Protein AF-A0A9Q1HA01-F1 (afdb_monomer_lite)

Sequence (287 aa):
MLSLQSVCRPTDDFYGVDLKCAMTNVLRDFPEENFNNFFQYSFAILSMCSCEADIFWKALLKLAEGSDKSDPCFSQIGDDWDHHISILSMQVMAMVCARDQAIDKNVPNWDSILSARIQCILDAQNDDDGSFGNATSTALAVQALTAANIDPTIWSCNQTVPWLLRQQTNGDFGGIDATAQILPFLYCSNFGSLRNIIINCPECKCNIHRHKRPKWNGGCISALYLRTHVTISLPIERYPLLFSQVLTFLLNFSLLKTRRWKTYVPSYCCRKVDGVGDAANSSLFWL

Organism: Holothuria leucospilota (NCBI:txid206669)

pLDDT: mean 71.42, std 26.77, range [21.52, 97.81]

Structure (mmCIF, N/CA/C/O backbone):
data_AF-A0A9Q1HA01-F1
#
_entry.id   AF-A0A9Q1HA01-F1
#
loop_
_atom_site.group_PDB
_atom_site.id
_atom_site.type_symbol
_atom_site.label_atom_id
_atom_site.label_alt_id
_atom_site.label_comp_id
_atom_site.label_asym_id
_atom_site.label_entity_id
_atom_site.label_seq_id
_atom_site.pdbx_PDB_ins_code
_atom_site.Cartn_x
_atom_site.Cartn_y
_atom_site.Cartn_z
_atom_site.occupancy
_atom_site.B_iso_or_equiv
_atom_site.auth_seq_id
_atom_site.auth_comp_id
_atom_site.auth_asym_id
_atom_site.auth_atom_id
_atom_site.pdbx_PDB_model_num
ATOM 1 N N . MET A 1 1 ? -8.708 -11.942 6.975 1.00 84.00 1 MET A N 1
ATOM 2 C CA . MET A 1 1 ? -9.855 -11.043 6.707 1.00 84.00 1 MET A CA 1
ATOM 3 C C . MET A 1 1 ? -10.020 -10.765 5.217 1.00 84.00 1 MET A C 1
ATOM 5 O O . MET A 1 1 ? -11.050 -11.164 4.698 1.00 84.00 1 MET A O 1
ATOM 9 N N . LEU A 1 2 ? -9.024 -10.215 4.502 1.00 85.12 2 LEU A N 1
ATOM 10 C CA . LEU A 1 2 ? -9.120 -9.979 3.043 1.00 85.12 2 LEU A CA 1
ATOM 11 C C . LEU A 1 2 ? -9.561 -11.216 2.240 1.00 85.12 2 LEU A C 1
ATOM 13 O O . LEU A 1 2 ? -10.411 -11.112 1.363 1.00 85.12 2 LEU A O 1
ATOM 17 N N . SER A 1 3 ? -9.062 -12.407 2.589 1.00 84.00 3 SER A N 1
ATOM 18 C CA . SER A 1 3 ? -9.477 -13.661 1.943 1.00 84.00 3 SER A CA 1
ATOM 19 C C . SER A 1 3 ? -10.948 -14.020 2.163 1.00 84.00 3 SER A C 1
ATOM 21 O O . SER A 1 3 ? -11.513 -14.717 1.338 1.00 84.00 3 SER A O 1
ATOM 23 N N . LEU A 1 4 ? -11.567 -13.594 3.272 1.00 83.06 4 LEU A N 1
ATOM 24 C CA . LEU A 1 4 ? -13.003 -13.790 3.505 1.00 83.06 4 LEU A CA 1
ATOM 25 C C . LEU A 1 4 ? -13.813 -12.803 2.668 1.00 83.06 4 LEU A C 1
ATOM 27 O O . LEU A 1 4 ? -14.821 -13.184 2.081 1.00 83.06 4 LEU A O 1
ATOM 31 N N . GLN A 1 5 ? -13.327 -11.569 2.540 1.00 77.94 5 GLN A N 1
ATOM 32 C CA . GLN A 1 5 ? -13.960 -10.561 1.696 1.00 77.94 5 GLN A CA 1
ATOM 33 C C . GLN A 1 5 ? -13.941 -10.940 0.219 1.00 77.94 5 GLN A C 1
ATOM 35 O O . GLN A 1 5 ? -14.954 -10.792 -0.454 1.00 77.94 5 GLN A O 1
ATOM 40 N N . SER A 1 6 ? -12.833 -11.501 -0.274 1.00 77.81 6 SER A N 1
ATOM 41 C CA . SER A 1 6 ? -12.738 -11.943 -1.669 1.00 77.81 6 SER A CA 1
ATOM 42 C C . SER A 1 6 ? -13.697 -13.087 -2.019 1.00 77.81 6 SER A C 1
ATOM 44 O O . SER A 1 6 ? -13.962 -13.320 -3.195 1.00 77.81 6 SER A O 1
ATOM 46 N N . VAL A 1 7 ? -14.236 -13.791 -1.015 1.00 79.06 7 VAL A N 1
ATOM 47 C CA . VAL A 1 7 ? -15.272 -14.826 -1.173 1.00 79.06 7 VAL A CA 1
ATOM 48 C C . VAL A 1 7 ? -16.614 -14.420 -0.556 1.00 79.06 7 VAL A C 1
ATOM 50 O O . VAL A 1 7 ? -17.457 -15.282 -0.299 1.00 79.06 7 VAL A O 1
ATOM 53 N N . CYS A 1 8 ? -16.820 -13.123 -0.313 1.00 76.19 8 CYS A N 1
ATOM 54 C CA . CYS A 1 8 ? -18.077 -12.560 0.180 1.00 76.19 8 CYS A CA 1
ATOM 55 C C . CYS A 1 8 ? -18.559 -13.166 1.508 1.00 76.19 8 CYS A C 1
ATOM 57 O O . CYS A 1 8 ? -19.752 -13.411 1.700 1.00 76.19 8 CYS A O 1
ATOM 59 N N . ARG A 1 9 ? -17.629 -13.462 2.421 1.00 80.62 9 ARG A N 1
ATOM 60 C CA . ARG A 1 9 ? -17.941 -13.987 3.752 1.00 80.62 9 ARG A CA 1
ATOM 61 C C . ARG A 1 9 ? -17.841 -12.893 4.816 1.00 80.62 9 ARG A C 1
ATOM 63 O O . ARG A 1 9 ? -16.889 -12.109 4.774 1.00 80.62 9 ARG A O 1
ATOM 70 N N . PRO A 1 10 ? -18.789 -12.863 5.772 1.00 78.50 10 PRO A N 1
ATOM 71 C CA . PRO A 1 10 ? -18.729 -11.948 6.903 1.00 78.50 10 PRO A CA 1
ATOM 72 C C . PRO A 1 10 ? -17.448 -12.161 7.717 1.00 78.50 10 PRO A C 1
ATOM 74 O O . PRO A 1 10 ? -16.912 -13.270 7.787 1.00 78.50 10 PRO A O 1
ATOM 77 N N . THR A 1 11 ? -16.944 -11.079 8.310 1.00 83.94 11 THR A N 1
ATOM 78 C CA . THR A 1 11 ? -15.736 -11.081 9.154 1.00 83.94 11 THR A CA 1
ATOM 79 C C . THR A 1 11 ? -16.036 -10.861 10.635 1.00 83.94 11 THR A C 1
ATOM 81 O O . THR A 1 11 ? -15.138 -11.000 11.459 1.00 83.94 11 THR A O 1
ATOM 84 N N . ASP A 1 12 ? -17.281 -10.543 10.968 1.00 83.94 12 ASP A N 1
ATOM 85 C CA . ASP A 1 12 ? -17.815 -10.345 12.318 1.00 83.94 12 ASP A CA 1
ATOM 86 C C . ASP A 1 12 ? -18.295 -11.649 12.982 1.00 83.94 12 ASP A C 1
ATOM 88 O O . ASP A 1 12 ? -18.358 -11.712 14.205 1.00 83.94 12 ASP A O 1
ATOM 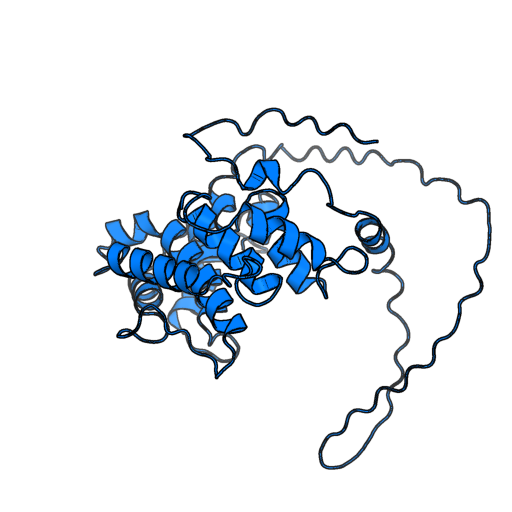92 N N . ASP A 1 13 ? -18.563 -12.703 12.205 1.00 81.81 13 ASP A N 1
ATOM 93 C CA . ASP A 1 13 ? -18.876 -14.045 12.718 1.00 81.81 13 ASP A CA 1
ATOM 94 C C . ASP A 1 13 ? -18.117 -15.140 11.951 1.00 81.81 13 ASP A C 1
ATOM 96 O O . ASP A 1 13 ? -18.666 -15.917 11.163 1.00 81.81 13 ASP A O 1
ATOM 100 N N . PHE A 1 14 ? -16.800 -15.197 12.159 1.00 82.81 14 PHE A N 1
ATOM 101 C CA . PHE A 1 14 ? -15.979 -16.295 11.658 1.00 82.81 14 PHE A CA 1
ATOM 102 C C . PHE A 1 14 ? -15.870 -17.385 12.728 1.00 82.81 14 PHE A C 1
ATOM 104 O O . PHE A 1 14 ? -14.980 -17.349 13.574 1.00 82.81 14 PHE A O 1
ATOM 111 N N . TYR A 1 15 ? -16.784 -18.359 12.690 1.00 86.44 15 TYR A N 1
ATOM 112 C CA . TYR A 1 15 ? -16.880 -19.439 13.687 1.00 86.44 15 TYR A CA 1
ATOM 113 C C . TYR A 1 15 ? -17.055 -18.920 15.128 1.00 86.44 15 TYR A C 1
ATOM 115 O O . TYR A 1 15 ? -16.417 -19.425 16.053 1.00 86.44 15 TYR A O 1
ATOM 123 N N . GLY A 1 16 ? -17.907 -17.909 15.330 1.00 85.75 16 GLY A N 1
ATOM 124 C CA . GLY A 1 16 ? -18.128 -17.290 16.639 1.00 85.75 16 GLY A CA 1
ATOM 125 C C . GLY A 1 16 ? -17.032 -16.312 17.067 1.00 85.75 16 GLY A C 1
ATOM 126 O O . GLY A 1 16 ? -17.011 -15.894 18.224 1.00 85.75 16 GLY A O 1
ATOM 127 N N . VAL A 1 17 ? -16.116 -15.953 16.162 1.00 87.00 17 VAL A N 1
ATOM 128 C CA . VAL A 1 17 ? -15.055 -14.971 16.408 1.00 87.00 17 VAL A CA 1
ATOM 129 C C . VAL A 1 17 ? -15.285 -13.731 15.552 1.00 87.00 17 VAL A C 1
ATOM 131 O O . VAL A 1 17 ? -15.295 -13.807 14.321 1.00 87.00 17 VAL A O 1
ATOM 134 N N . ASP A 1 18 ? -15.384 -12.579 16.213 1.00 90.06 18 ASP A N 1
ATOM 135 C CA . ASP A 1 18 ? -15.324 -11.274 15.562 1.00 90.06 18 ASP A CA 1
ATOM 136 C C . ASP A 1 18 ? -13.865 -10.952 15.215 1.00 90.06 18 ASP A C 1
ATOM 138 O O . ASP A 1 18 ? -13.052 -10.577 16.071 1.00 90.06 18 ASP A O 1
ATOM 142 N N . LEU A 1 19 ? -13.520 -11.106 13.935 1.00 90.38 19 LEU A N 1
ATOM 143 C CA . LEU A 1 19 ? -12.162 -10.864 13.460 1.00 90.38 19 LEU A CA 1
ATOM 144 C C . LEU A 1 19 ? -11.796 -9.379 13.480 1.00 90.38 19 LEU A C 1
ATOM 146 O O . LEU A 1 19 ? -10.610 -9.067 13.578 1.00 90.38 19 LEU A O 1
ATOM 150 N N . LYS A 1 20 ? -12.772 -8.464 13.409 1.00 90.88 20 LYS A N 1
ATOM 151 C CA . LYS A 1 20 ? -12.524 -7.017 13.503 1.00 90.88 20 LYS A CA 1
ATOM 152 C C . LYS A 1 20 ? -12.095 -6.659 14.926 1.00 90.88 20 LYS A C 1
ATOM 154 O O . LYS A 1 20 ? -11.110 -5.943 15.121 1.00 90.88 20 LYS A O 1
ATOM 159 N N . CYS A 1 21 ? -12.780 -7.217 15.923 1.00 90.62 21 CYS A N 1
ATOM 160 C CA . CYS A 1 21 ? -12.406 -7.085 17.331 1.00 90.62 21 CYS A CA 1
ATOM 161 C C . CYS A 1 21 ? -11.042 -7.735 17.622 1.00 90.62 21 CYS A C 1
ATOM 163 O O . CYS A 1 21 ? -10.165 -7.099 18.210 1.00 90.62 21 CYS A O 1
ATOM 165 N N . ALA A 1 22 ? -10.808 -8.960 17.136 1.00 91.75 22 ALA A N 1
ATOM 166 C CA . ALA A 1 22 ? -9.525 -9.644 17.310 1.00 91.75 22 ALA A CA 1
ATOM 167 C C . ALA A 1 22 ? -8.357 -8.846 16.701 1.00 91.75 22 ALA A C 1
ATOM 169 O O . ALA A 1 22 ? -7.343 -8.630 17.362 1.00 91.75 22 ALA A O 1
ATOM 170 N N . MET A 1 23 ? -8.522 -8.336 15.476 1.00 93.25 23 MET A N 1
ATOM 171 C CA . MET A 1 23 ? -7.516 -7.503 14.812 1.00 93.25 23 MET A CA 1
ATOM 172 C C . MET A 1 23 ? -7.280 -6.179 15.549 1.00 93.25 23 MET A C 1
ATOM 174 O O . MET A 1 23 ? -6.156 -5.688 15.598 1.00 93.25 23 MET A O 1
ATOM 178 N N . THR A 1 24 ? -8.320 -5.608 16.162 1.00 94.12 24 THR A N 1
ATOM 179 C CA . THR A 1 24 ? -8.194 -4.388 16.972 1.00 94.12 24 THR A CA 1
ATOM 180 C C . THR A 1 24 ? -7.271 -4.607 18.166 1.00 94.12 24 THR A C 1
ATOM 182 O O . THR A 1 24 ? -6.463 -3.730 18.462 1.00 94.12 24 THR A O 1
ATOM 185 N N . ASN A 1 25 ? -7.353 -5.765 18.826 1.00 92.12 25 ASN A N 1
ATOM 186 C CA . ASN A 1 25 ? -6.455 -6.107 19.932 1.00 92.12 25 ASN A CA 1
ATOM 187 C C . ASN A 1 25 ? -5.014 -6.267 19.431 1.00 92.12 25 ASN A C 1
ATOM 189 O O . ASN A 1 25 ? -4.128 -5.574 19.916 1.00 92.12 25 ASN A O 1
ATOM 193 N N . VAL A 1 26 ? -4.808 -7.026 18.350 1.00 91.94 26 VAL A N 1
ATOM 194 C CA . VAL A 1 26 ? -3.482 -7.186 17.721 1.00 91.94 26 VAL A CA 1
ATOM 195 C C . VAL A 1 26 ? -2.853 -5.834 17.338 1.00 91.94 26 VAL A C 1
ATOM 197 O O . VAL A 1 26 ? -1.668 -5.600 17.556 1.00 91.94 26 VAL A O 1
ATOM 200 N N . LEU A 1 27 ? -3.644 -4.895 16.806 1.00 95.12 27 LEU A N 1
ATOM 201 C CA . LEU A 1 27 ? -3.169 -3.549 16.462 1.00 95.12 27 LEU A CA 1
ATOM 202 C C . LEU A 1 27 ? -2.837 -2.677 17.683 1.00 95.12 27 LEU A C 1
ATOM 204 O O . LEU A 1 27 ? -2.037 -1.748 17.548 1.00 95.12 27 LEU A O 1
ATOM 208 N N . ARG A 1 28 ? -3.471 -2.914 18.839 1.00 94.75 28 ARG A N 1
ATOM 209 C CA . ARG A 1 28 ? -3.195 -2.183 20.088 1.00 94.75 28 ARG A CA 1
ATOM 210 C C . ARG A 1 28 ? -1.883 -2.615 20.717 1.00 94.75 28 ARG A C 1
ATOM 212 O O . ARG A 1 28 ? -1.186 -1.757 21.255 1.00 94.75 28 ARG A O 1
ATOM 219 N N . ASP A 1 29 ? -1.572 -3.897 20.609 1.00 92.75 29 ASP A N 1
ATOM 220 C CA . ASP A 1 29 ? -0.429 -4.487 21.293 1.00 92.75 29 ASP A CA 1
ATOM 221 C C . ASP A 1 29 ? 0.862 -4.415 20.454 1.00 92.75 29 ASP A C 1
ATOM 223 O O . ASP A 1 29 ? 1.956 -4.662 20.949 1.00 92.75 29 ASP A O 1
ATOM 227 N N . PHE A 1 30 ? 0.771 -3.972 19.193 1.00 93.31 30 PHE A N 1
ATOM 228 C CA . PHE A 1 30 ? 1.929 -3.784 18.319 1.00 93.31 30 PHE A CA 1
ATOM 229 C C . PHE A 1 30 ? 3.023 -2.869 18.925 1.00 93.31 30 PHE A C 1
ATOM 231 O O . PHE A 1 30 ? 2.731 -1.724 19.301 1.00 93.31 30 PHE A O 1
ATOM 238 N N . PRO A 1 31 ? 4.313 -3.261 18.867 1.00 91.81 31 PRO A N 1
ATOM 239 C CA . PRO A 1 31 ? 4.829 -4.511 18.299 1.00 91.81 31 PRO A CA 1
ATOM 240 C C . PRO A 1 31 ? 4.792 -5.683 19.297 1.00 91.81 31 PRO A C 1
ATOM 242 O O . PRO A 1 31 ? 5.201 -5.528 20.444 1.00 91.81 31 PRO A O 1
ATOM 245 N N . GLU A 1 32 ? 4.420 -6.875 18.822 1.00 89.00 32 GLU A N 1
ATOM 246 C CA . GLU A 1 32 ? 4.443 -8.128 19.596 1.00 89.00 32 GLU A CA 1
ATOM 247 C C . GLU A 1 32 ? 5.296 -9.219 18.930 1.00 89.00 32 GLU A C 1
ATOM 249 O O . GLU A 1 32 ? 5.727 -9.101 17.779 1.00 89.00 32 GLU A O 1
ATOM 254 N N . GLU A 1 33 ? 5.528 -10.322 19.646 1.00 83.31 33 GLU A N 1
ATOM 255 C CA . GLU A 1 33 ? 6.179 -11.514 19.103 1.00 83.31 33 GLU A CA 1
ATOM 256 C C . GLU A 1 33 ? 5.421 -12.011 17.855 1.00 83.31 33 GLU A C 1
ATOM 258 O O . GLU A 1 33 ? 4.236 -12.326 17.911 1.00 83.31 33 GLU A O 1
ATOM 263 N N . ASN A 1 34 ? 6.105 -12.076 16.706 1.00 84.50 34 ASN A N 1
ATOM 264 C CA . ASN A 1 34 ? 5.546 -12.413 15.383 1.00 84.50 34 ASN A CA 1
ATOM 265 C C . ASN A 1 34 ? 4.603 -11.369 14.741 1.00 84.50 34 ASN A C 1
ATOM 267 O O . ASN A 1 34 ? 4.131 -11.605 13.626 1.00 84.50 34 ASN A O 1
ATOM 271 N N . PHE A 1 35 ? 4.381 -10.214 15.381 1.00 89.12 35 PHE A N 1
ATOM 272 C CA . PHE A 1 35 ? 3.661 -9.062 14.824 1.00 89.12 35 PHE A CA 1
ATOM 273 C C . PHE A 1 35 ? 4.407 -7.757 15.132 1.00 89.12 35 PHE A C 1
ATOM 275 O O . PHE A 1 35 ? 3.981 -6.935 15.942 1.00 89.12 35 PHE A O 1
ATOM 282 N N . ASN A 1 36 ? 5.576 -7.583 14.515 1.00 89.00 36 ASN A N 1
ATOM 283 C CA . ASN A 1 36 ? 6.534 -6.535 14.889 1.00 89.00 36 ASN A CA 1
ATOM 284 C C . ASN A 1 36 ? 7.075 -5.706 13.720 1.00 89.00 36 ASN A C 1
ATOM 286 O O . ASN A 1 36 ? 7.935 -4.856 13.932 1.00 89.00 36 ASN A O 1
ATOM 290 N N . ASN A 1 37 ? 6.589 -5.927 12.498 1.00 89.56 37 ASN A N 1
ATOM 291 C CA . ASN A 1 37 ? 7.018 -5.159 11.332 1.00 89.56 37 ASN A CA 1
ATOM 292 C C . ASN A 1 37 ? 5.860 -4.380 10.705 1.00 89.56 37 ASN A C 1
ATOM 294 O O . ASN A 1 37 ? 4.686 -4.754 10.781 1.00 89.56 37 ASN A O 1
ATOM 298 N N . PHE A 1 38 ? 6.210 -3.275 10.051 1.00 92.88 38 PHE A N 1
ATOM 299 C CA . PHE A 1 38 ? 5.226 -2.372 9.465 1.00 92.88 38 PHE A CA 1
ATOM 300 C C . PHE A 1 38 ? 4.548 -2.925 8.215 1.00 92.88 38 PHE A C 1
ATOM 302 O O . PHE A 1 38 ? 3.463 -2.450 7.885 1.00 92.88 38 PHE A O 1
ATOM 309 N N . PHE A 1 39 ? 5.110 -3.945 7.557 1.00 92.62 39 PHE A N 1
ATOM 310 C CA . PHE A 1 39 ? 4.401 -4.648 6.489 1.00 92.62 39 PHE A CA 1
ATOM 311 C C . PHE A 1 39 ? 3.128 -5.297 7.043 1.00 92.62 39 PHE A C 1
ATOM 313 O O . PHE A 1 39 ? 2.027 -5.005 6.578 1.00 92.62 39 PHE A O 1
ATOM 320 N N . GLN A 1 40 ? 3.267 -6.111 8.094 1.00 93.31 40 GLN A N 1
ATOM 321 C CA . GLN A 1 40 ? 2.146 -6.774 8.761 1.00 93.31 40 GLN A CA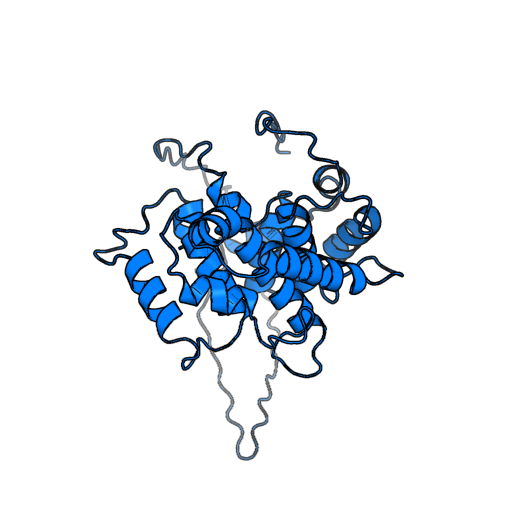 1
ATOM 322 C C . GLN A 1 40 ? 1.173 -5.768 9.384 1.00 93.31 40 GLN A C 1
ATOM 324 O O . GLN A 1 40 ? -0.038 -5.917 9.225 1.00 93.31 40 GLN A O 1
ATOM 329 N N . TYR A 1 41 ? 1.690 -4.721 10.038 1.00 95.44 41 TYR A N 1
ATOM 330 C CA . TYR A 1 41 ? 0.862 -3.666 10.628 1.00 95.44 41 TYR A CA 1
ATOM 331 C C . TYR A 1 41 ? -0.019 -2.967 9.587 1.00 95.44 41 TYR A C 1
ATOM 333 O O . TYR A 1 41 ? -1.228 -2.806 9.765 1.00 95.44 41 TYR A O 1
ATOM 341 N N . SER A 1 42 ? 0.580 -2.600 8.456 1.00 95.94 42 SER A N 1
ATOM 342 C CA . SER A 1 42 ? -0.127 -1.939 7.359 1.00 95.94 42 SER A CA 1
ATOM 343 C C . SER A 1 42 ? -1.120 -2.883 6.696 1.00 95.94 42 SER A C 1
ATOM 345 O O . SER A 1 42 ? -2.249 -2.491 6.420 1.00 95.94 42 SER A O 1
ATOM 347 N N . PHE A 1 43 ? -0.750 -4.152 6.515 1.00 94.56 43 PHE A N 1
ATOM 348 C CA . PHE A 1 43 ? -1.647 -5.174 5.981 1.00 94.56 43 PHE A CA 1
ATOM 349 C C . PHE A 1 43 ? -2.867 -5.420 6.887 1.00 94.56 43 PHE A C 1
ATOM 351 O O . PHE A 1 43 ? -3.983 -5.617 6.395 1.00 94.56 43 PHE A O 1
ATOM 358 N N . ALA A 1 44 ? -2.689 -5.356 8.210 1.00 95.81 44 ALA A N 1
ATOM 359 C CA . ALA A 1 44 ? -3.774 -5.425 9.185 1.00 95.81 44 ALA A CA 1
ATOM 360 C C . ALA A 1 44 ? -4.721 -4.218 9.075 1.00 95.81 44 ALA A C 1
ATOM 362 O O . ALA A 1 44 ? -5.938 -4.402 9.010 1.00 95.81 44 ALA A O 1
ATOM 363 N N . ILE A 1 45 ? -4.191 -2.995 8.965 1.00 96.69 45 ILE A N 1
ATOM 364 C CA . ILE A 1 45 ? -5.014 -1.790 8.764 1.00 96.69 45 ILE A CA 1
ATOM 365 C C . ILE A 1 45 ? -5.741 -1.824 7.417 1.00 96.69 45 ILE A C 1
ATOM 367 O O . ILE A 1 45 ? -6.937 -1.540 7.362 1.00 96.69 45 ILE A O 1
ATOM 371 N N . LEU A 1 46 ? -5.062 -2.230 6.345 1.00 95.06 46 LEU A N 1
ATOM 372 C CA . LEU A 1 46 ? -5.671 -2.415 5.030 1.00 95.06 46 LEU A CA 1
ATOM 373 C C . LEU A 1 46 ? -6.826 -3.422 5.089 1.00 95.06 46 LEU A C 1
ATOM 375 O O . LEU A 1 46 ? -7.893 -3.176 4.527 1.00 95.06 46 LEU A O 1
ATOM 379 N N . SER A 1 47 ? -6.638 -4.525 5.819 1.00 93.00 47 SER A N 1
ATOM 380 C CA . SER A 1 47 ? -7.675 -5.534 6.055 1.00 93.00 47 SER A CA 1
ATOM 381 C C . SER A 1 47 ? -8.879 -4.971 6.813 1.00 93.00 47 SER A C 1
ATOM 383 O O . SER A 1 47 ? -10.017 -5.236 6.430 1.00 93.00 47 SER A O 1
ATOM 385 N N . MET A 1 48 ? -8.636 -4.196 7.875 1.00 92.75 48 MET A N 1
ATOM 386 C CA . MET A 1 48 ? -9.683 -3.547 8.673 1.00 92.75 48 MET A CA 1
ATOM 387 C C . MET A 1 48 ? -10.481 -2.550 7.837 1.00 92.75 48 MET A C 1
ATOM 389 O O . MET A 1 48 ? -11.706 -2.634 7.782 1.00 92.75 48 MET A O 1
ATOM 393 N N . CYS A 1 49 ? -9.782 -1.660 7.135 1.00 93.00 49 CYS A N 1
ATOM 394 C CA . CYS A 1 49 ? -10.400 -0.668 6.273 1.00 93.00 49 CYS A CA 1
ATOM 395 C C . CYS A 1 49 ? -11.228 -1.317 5.157 1.00 93.00 49 CYS A C 1
ATOM 397 O O . CYS A 1 49 ? -12.365 -0.914 4.915 1.00 93.00 49 CYS A O 1
ATOM 399 N N . SER A 1 50 ? -10.690 -2.358 4.515 1.00 88.12 50 SER A N 1
ATOM 400 C CA . SER A 1 50 ? -11.405 -3.068 3.453 1.00 88.12 50 SER A CA 1
ATOM 401 C C . SER A 1 50 ? -12.705 -3.692 3.968 1.00 88.12 50 SER A C 1
ATOM 403 O O . SER A 1 50 ? -13.672 -3.762 3.219 1.00 88.12 50 SER A O 1
ATOM 405 N N . CYS A 1 51 ? -12.755 -4.102 5.244 1.00 86.81 51 CYS A N 1
ATOM 406 C CA . CYS A 1 51 ? -13.930 -4.653 5.937 1.00 86.81 51 CYS A CA 1
ATOM 407 C C . CYS A 1 51 ? -14.881 -3.606 6.537 1.00 86.81 51 CYS A C 1
ATOM 409 O O . CYS A 1 51 ? -15.746 -3.987 7.335 1.00 86.81 51 CYS A O 1
ATOM 411 N N . GLU A 1 52 ? -14.691 -2.319 6.228 1.00 85.88 52 GLU A N 1
ATOM 412 C CA . GLU A 1 52 ? -15.436 -1.206 6.834 1.00 85.88 52 GLU A CA 1
ATOM 413 C C . GLU A 1 52 ? -15.410 -1.252 8.373 1.00 85.88 52 GLU A C 1
ATOM 415 O O . GLU A 1 52 ? -16.368 -0.888 9.052 1.00 85.88 52 GLU A O 1
ATOM 420 N N . ALA A 1 53 ? -14.318 -1.761 8.951 1.00 90.31 53 ALA A N 1
ATOM 421 C CA . ALA A 1 53 ? -14.122 -1.733 10.391 1.00 90.31 53 ALA A CA 1
ATOM 422 C C . ALA A 1 53 ? -13.657 -0.334 10.824 1.00 90.31 53 ALA A C 1
ATOM 424 O O . ALA A 1 53 ? -12.852 0.294 10.131 1.00 90.31 53 ALA A O 1
ATOM 425 N N . ASP A 1 54 ? -14.135 0.134 11.979 1.00 93.19 54 ASP A N 1
ATOM 426 C CA . ASP A 1 54 ? -13.641 1.369 12.597 1.00 93.19 54 ASP A CA 1
ATOM 427 C C . ASP A 1 54 ? -12.216 1.149 13.121 1.00 93.19 54 ASP A C 1
ATOM 429 O O . ASP A 1 54 ? -11.958 0.266 13.944 1.00 93.19 54 ASP A O 1
ATOM 433 N N . ILE A 1 55 ? -11.273 1.941 12.621 1.00 96.44 55 ILE A N 1
ATOM 434 C CA . ILE A 1 55 ? -9.867 1.885 13.005 1.00 96.44 55 ILE A CA 1
ATOM 435 C C . ILE A 1 55 ? -9.622 2.992 14.021 1.00 96.44 55 ILE A C 1
ATOM 437 O O . ILE A 1 55 ? -9.716 4.183 13.723 1.00 96.44 55 ILE A O 1
ATOM 441 N N . PHE A 1 56 ? -9.272 2.607 15.245 1.00 96.62 56 PHE A N 1
ATOM 442 C CA . PHE A 1 56 ? -9.050 3.568 16.318 1.00 96.62 56 PHE A CA 1
ATOM 443 C C . PHE A 1 56 ? -7.893 4.529 16.001 1.00 96.62 56 PHE A C 1
ATOM 445 O O . PHE A 1 56 ? -6.874 4.158 15.419 1.00 96.62 56 PHE A O 1
ATOM 452 N N . TRP A 1 57 ? -8.029 5.767 16.477 1.00 97.12 57 TRP A N 1
ATOM 453 C CA . TRP A 1 57 ? -7.098 6.873 16.241 1.00 97.12 57 TRP A CA 1
ATOM 454 C C . TRP A 1 57 ? -5.611 6.507 16.333 1.00 97.12 57 TRP A C 1
ATOM 456 O O . TRP A 1 57 ? -4.838 6.784 15.419 1.00 97.12 57 TRP A O 1
ATOM 466 N N . LYS A 1 58 ? -5.204 5.874 17.443 1.00 97.25 58 LYS A N 1
ATOM 467 C CA . LYS A 1 58 ? -3.794 5.547 17.695 1.00 97.25 58 LYS A CA 1
ATOM 468 C C . LYS A 1 58 ? -3.223 4.601 16.637 1.00 97.25 58 LYS A C 1
ATOM 470 O O . LYS A 1 58 ? -2.038 4.708 16.346 1.00 97.25 58 LYS A O 1
ATOM 475 N N . ALA A 1 59 ? -4.041 3.721 16.056 1.00 97.56 59 ALA A N 1
ATOM 476 C CA . ALA A 1 59 ? -3.592 2.833 14.992 1.00 97.56 59 ALA A CA 1
ATOM 477 C C . ALA A 1 59 ? -3.302 3.595 13.693 1.00 97.56 59 ALA A C 1
ATOM 479 O O . ALA A 1 59 ? -2.267 3.385 13.064 1.00 97.56 59 ALA A O 1
ATOM 480 N N . LEU A 1 60 ? -4.171 4.542 13.328 1.00 97.81 60 LEU A N 1
ATOM 481 C CA . LEU A 1 60 ? -3.942 5.410 12.171 1.00 97.81 60 LEU A CA 1
ATOM 482 C C . LEU A 1 60 ? -2.726 6.313 12.395 1.00 97.81 60 LEU A C 1
ATOM 484 O O . LEU A 1 60 ? -1.851 6.386 11.538 1.00 97.81 60 LEU A O 1
ATOM 488 N N . LEU A 1 61 ? -2.609 6.931 13.573 1.00 96.19 61 LEU A N 1
ATOM 489 C CA . LEU A 1 61 ? -1.435 7.732 13.917 1.00 96.19 61 LEU A CA 1
ATOM 490 C C . LEU A 1 61 ? -0.145 6.907 13.806 1.00 96.19 61 LEU A C 1
ATOM 492 O O . LEU A 1 61 ? 0.814 7.363 13.196 1.00 96.19 61 LEU A O 1
ATOM 496 N N . LYS A 1 62 ? -0.134 5.672 14.320 1.00 95.62 62 LYS A N 1
ATOM 497 C CA . LYS A 1 62 ? 1.016 4.763 14.224 1.00 95.62 62 LYS A CA 1
ATOM 498 C C . LYS A 1 62 ? 1.346 4.386 12.775 1.00 95.62 62 LYS A C 1
ATOM 500 O O . LYS A 1 62 ? 2.521 4.294 12.431 1.00 95.62 62 LYS A O 1
ATOM 505 N N . LEU A 1 63 ? 0.339 4.195 11.919 1.00 95.69 63 LEU A N 1
ATOM 506 C CA . LEU A 1 63 ? 0.548 3.965 10.486 1.00 95.69 63 LEU A CA 1
ATOM 507 C C . LEU A 1 63 ? 1.199 5.175 9.809 1.00 95.69 63 LEU A C 1
ATOM 509 O O . LEU A 1 63 ? 2.144 5.001 9.038 1.00 95.69 63 LEU A O 1
ATOM 513 N N . ALA A 1 64 ? 0.721 6.385 10.108 1.00 93.69 64 ALA A N 1
ATOM 514 C CA . ALA A 1 64 ? 1.281 7.628 9.583 1.00 93.69 64 ALA A CA 1
ATOM 515 C C . ALA A 1 64 ? 2.719 7.846 10.077 1.00 93.69 64 ALA A C 1
ATOM 517 O O . ALA A 1 64 ? 3.609 8.119 9.285 1.00 93.69 64 ALA A O 1
ATOM 518 N N . GLU A 1 65 ? 2.973 7.624 11.364 1.00 90.56 65 GLU A N 1
ATOM 519 C CA . GLU A 1 65 ? 4.309 7.703 11.960 1.00 90.56 65 GLU A CA 1
ATOM 520 C C . GLU A 1 65 ? 5.279 6.670 11.378 1.00 90.56 65 GLU A C 1
ATOM 522 O O . GLU A 1 65 ? 6.464 6.950 11.263 1.00 90.56 65 GLU A O 1
ATOM 527 N N . GLY A 1 66 ? 4.787 5.492 10.982 1.00 84.62 66 GLY A N 1
ATOM 528 C CA . GLY A 1 66 ? 5.623 4.441 10.413 1.00 84.62 66 GLY A CA 1
ATOM 529 C C . GLY A 1 66 ? 6.750 4.002 11.347 1.00 84.62 66 GLY A C 1
ATOM 530 O O . GLY A 1 66 ? 6.637 4.054 12.574 1.00 84.62 66 GLY A O 1
ATOM 531 N N . SER A 1 67 ? 7.834 3.523 10.737 1.00 78.88 67 SER A N 1
ATOM 532 C CA . SER A 1 67 ? 9.031 3.068 11.447 1.00 78.88 67 SER A CA 1
ATOM 533 C C . SER A 1 67 ? 9.871 4.207 12.012 1.00 78.88 67 SER A C 1
ATOM 535 O O . SER A 1 67 ? 10.455 4.044 13.082 1.00 78.88 67 SER A O 1
ATOM 537 N N . ASP A 1 68 ? 9.910 5.338 11.311 1.00 79.50 68 ASP A N 1
ATOM 538 C CA . ASP A 1 68 ? 10.576 6.563 11.732 1.00 79.50 68 ASP A CA 1
ATOM 539 C C . ASP A 1 68 ? 9.659 7.752 11.432 1.00 79.50 68 ASP A C 1
ATOM 541 O O . ASP A 1 68 ? 9.197 7.938 10.309 1.00 79.50 68 ASP A O 1
ATOM 545 N N . LYS A 1 69 ? 9.399 8.570 12.455 1.00 76.69 69 LYS A N 1
ATOM 546 C CA . LYS A 1 69 ? 8.538 9.755 12.337 1.00 76.69 69 LYS A CA 1
ATOM 547 C C . LYS A 1 69 ? 9.189 10.885 11.542 1.00 76.69 69 LYS A C 1
ATOM 549 O O . LYS A 1 69 ? 8.490 11.802 11.121 1.00 76.69 69 LYS A O 1
ATOM 554 N N . SER A 1 70 ? 10.516 10.872 11.444 1.00 80.88 70 SER A N 1
ATOM 555 C CA . SER A 1 70 ? 11.323 11.924 10.832 1.00 80.88 70 SER A CA 1
ATOM 556 C C . SER A 1 70 ? 11.659 11.653 9.370 1.00 80.88 70 SER A C 1
ATOM 558 O O . SER A 1 70 ? 11.922 12.606 8.639 1.00 80.88 70 SER A O 1
ATOM 560 N N . ASP A 1 71 ? 11.578 10.393 8.937 1.00 83.44 71 ASP A N 1
ATOM 561 C CA . ASP A 1 71 ? 11.850 9.990 7.563 1.00 83.44 71 ASP A CA 1
ATOM 562 C C . ASP A 1 71 ? 10.666 9.195 6.975 1.00 83.44 71 ASP A C 1
ATOM 564 O O . ASP A 1 71 ? 10.468 8.022 7.309 1.00 83.44 71 ASP A O 1
ATOM 568 N N . PRO A 1 72 ? 9.864 9.804 6.080 1.00 82.19 72 PRO A N 1
ATOM 569 C CA . PRO A 1 72 ? 8.750 9.119 5.435 1.00 82.19 72 PRO A CA 1
ATOM 570 C C . PRO A 1 72 ? 9.212 7.988 4.507 1.00 82.19 72 PRO A C 1
ATOM 572 O O . PRO A 1 72 ? 8.417 7.088 4.238 1.00 82.19 72 PRO A O 1
ATOM 575 N N . CYS A 1 73 ? 10.467 8.020 4.049 1.00 86.25 73 CYS A N 1
ATOM 576 C CA . CYS A 1 73 ? 11.092 6.990 3.233 1.00 86.25 73 CYS A CA 1
ATOM 577 C C . CYS A 1 73 ? 11.810 5.941 4.079 1.00 86.25 73 CYS A C 1
ATOM 579 O O . CYS A 1 73 ? 12.489 5.100 3.517 1.00 86.25 73 CYS A O 1
ATOM 581 N N . PHE A 1 74 ? 11.696 5.939 5.408 1.00 79.81 74 PHE A N 1
ATOM 582 C CA . PHE A 1 74 ? 12.302 4.890 6.217 1.00 79.81 74 PHE A CA 1
ATOM 583 C C . PHE A 1 74 ? 11.283 3.808 6.569 1.00 79.81 74 PHE A C 1
ATOM 585 O O . PHE A 1 74 ? 10.224 4.064 7.153 1.00 79.81 74 PHE A O 1
ATOM 592 N N . SER A 1 75 ? 11.632 2.552 6.295 1.00 65.56 75 SER A N 1
ATOM 593 C CA . SER A 1 75 ? 10.930 1.406 6.868 1.00 65.56 75 SER A CA 1
ATOM 594 C C . SER A 1 75 ? 11.928 0.480 7.543 1.00 65.56 75 SER A C 1
ATOM 596 O O . SER A 1 75 ? 12.895 0.064 6.916 1.00 65.56 75 SER A O 1
ATOM 598 N N . GLN A 1 76 ? 11.681 0.123 8.801 1.00 58.78 76 GLN A N 1
ATOM 599 C CA . GLN A 1 76 ? 12.485 -0.843 9.546 1.00 58.78 76 GLN A CA 1
ATOM 600 C C . GLN A 1 76 ? 12.649 -2.130 8.732 1.00 58.78 76 GLN A C 1
ATOM 602 O O . GLN A 1 76 ? 11.656 -2.830 8.555 1.00 58.78 76 GLN A O 1
ATOM 607 N N . ILE A 1 77 ? 13.868 -2.408 8.255 1.00 50.94 77 ILE A N 1
ATOM 608 C CA . ILE A 1 77 ? 14.552 -3.715 8.158 1.00 50.94 77 ILE A CA 1
ATOM 609 C C . ILE A 1 77 ? 15.829 -3.520 7.319 1.00 50.94 77 ILE A C 1
ATOM 611 O O . ILE A 1 77 ? 15.732 -3.443 6.105 1.00 50.94 77 ILE A O 1
ATOM 615 N N . GLY A 1 78 ? 16.997 -3.498 7.983 1.00 52.50 78 GLY A N 1
ATOM 616 C CA . GLY A 1 78 ? 18.334 -3.761 7.412 1.00 52.50 78 GLY A CA 1
ATOM 617 C C . GLY A 1 78 ? 18.726 -3.034 6.116 1.00 52.50 78 GLY A C 1
ATOM 618 O O . GLY A 1 78 ? 18.024 -2.168 5.617 1.00 52.50 78 GLY A O 1
ATOM 619 N N . ASP A 1 79 ? 19.868 -3.411 5.543 1.00 52.56 79 ASP A N 1
ATOM 620 C CA . ASP A 1 79 ? 20.336 -2.889 4.247 1.00 52.56 79 ASP A CA 1
ATOM 621 C C . ASP A 1 79 ? 19.587 -3.518 3.044 1.00 52.56 79 ASP A C 1
ATOM 623 O O . ASP A 1 79 ? 20.081 -3.498 1.917 1.00 52.56 79 ASP A O 1
ATOM 627 N N . ASP A 1 80 ? 18.411 -4.126 3.263 1.00 66.88 80 ASP A N 1
ATOM 628 C CA . ASP A 1 80 ? 17.642 -4.808 2.216 1.00 66.88 80 ASP A CA 1
ATOM 629 C C . ASP A 1 80 ? 16.587 -3.875 1.608 1.00 66.88 80 ASP A C 1
ATOM 631 O O . ASP A 1 80 ? 15.425 -3.810 2.024 1.00 66.88 80 ASP A O 1
ATOM 635 N N . TRP A 1 81 ? 17.036 -3.130 0.600 1.00 65.06 81 TRP A N 1
ATOM 636 C CA . TRP A 1 81 ? 16.252 -2.131 -0.122 1.00 65.06 81 TRP A CA 1
ATOM 637 C C . TRP A 1 81 ? 14.959 -2.687 -0.754 1.00 65.06 81 TRP A C 1
ATOM 639 O O . TRP A 1 81 ? 13.955 -1.981 -0.851 1.00 65.06 81 TRP A O 1
ATOM 649 N N . ASP A 1 82 ? 14.917 -3.970 -1.121 1.00 68.50 82 ASP A N 1
ATOM 650 C CA . ASP A 1 82 ? 13.725 -4.577 -1.727 1.00 68.50 82 ASP A CA 1
ATOM 651 C C . ASP A 1 82 ? 12.590 -4.782 -0.706 1.00 68.50 82 ASP A C 1
ATOM 653 O O . ASP A 1 82 ? 11.396 -4.608 -1.005 1.00 68.50 82 ASP A O 1
ATOM 657 N N . HIS A 1 83 ? 12.948 -5.152 0.528 1.00 79.50 83 HIS A N 1
ATOM 658 C CA . HIS A 1 83 ? 11.988 -5.257 1.627 1.00 79.50 83 HIS A CA 1
ATOM 659 C C . HIS A 1 83 ? 11.407 -3.890 1.984 1.00 79.50 83 HIS A C 1
ATOM 661 O O . HIS A 1 83 ? 10.216 -3.790 2.301 1.00 79.50 83 HIS A O 1
ATOM 667 N N . HIS A 1 84 ? 12.218 -2.839 1.860 1.00 87.00 84 HIS A N 1
ATOM 668 C CA . HIS A 1 84 ? 11.814 -1.474 2.149 1.00 87.00 84 HIS A CA 1
ATOM 669 C C . HIS A 1 84 ? 10.641 -1.006 1.268 1.00 87.00 84 HIS A C 1
ATOM 671 O O . HIS A 1 84 ? 9.593 -0.591 1.779 1.00 87.00 84 HIS A O 1
ATOM 677 N N . ILE A 1 85 ? 10.749 -1.187 -0.051 1.00 92.19 85 ILE A N 1
ATOM 678 C CA . ILE A 1 85 ? 9.678 -0.821 -0.992 1.00 92.19 85 ILE A CA 1
ATOM 679 C C . ILE A 1 85 ? 8.401 -1.619 -0.748 1.00 92.19 85 ILE A C 1
ATOM 681 O O . ILE A 1 85 ? 7.298 -1.075 -0.841 1.00 92.19 85 ILE A O 1
ATOM 685 N N . SER A 1 86 ? 8.523 -2.893 -0.381 1.00 92.75 86 SER A N 1
ATOM 686 C CA . SER A 1 86 ? 7.367 -3.735 -0.061 1.00 92.75 86 SER A CA 1
ATOM 687 C C . SER A 1 86 ? 6.590 -3.197 1.150 1.00 92.75 86 SER A C 1
ATOM 689 O O . SER A 1 86 ? 5.356 -3.172 1.132 1.00 92.75 86 SER A O 1
ATOM 691 N N . ILE A 1 87 ? 7.294 -2.716 2.185 1.00 92.75 87 ILE A N 1
ATOM 692 C CA . ILE A 1 87 ? 6.683 -2.103 3.374 1.00 92.75 87 ILE A CA 1
ATOM 693 C C . ILE A 1 87 ? 6.014 -0.773 3.021 1.00 92.75 87 ILE A C 1
ATOM 695 O O . ILE A 1 87 ? 4.840 -0.593 3.354 1.00 92.75 87 ILE A O 1
ATOM 699 N N . LEU A 1 88 ? 6.718 0.126 2.320 1.00 93.81 88 LEU A N 1
ATOM 700 C CA . LEU A 1 88 ? 6.157 1.412 1.888 1.00 93.81 88 LEU A CA 1
ATOM 701 C C . LEU A 1 88 ? 4.904 1.222 1.034 1.00 93.81 88 LEU A C 1
ATOM 703 O O . LEU A 1 88 ? 3.888 1.878 1.254 1.00 93.81 88 LEU A O 1
ATOM 707 N N . SER A 1 89 ? 4.944 0.277 0.098 1.00 95.38 89 SER A N 1
ATOM 708 C CA . SER A 1 89 ? 3.813 -0.034 -0.774 1.00 95.38 89 SER A CA 1
ATOM 709 C C . SER A 1 89 ? 2.590 -0.479 0.026 1.00 95.38 89 SER A C 1
ATOM 711 O O . SER A 1 89 ? 1.473 -0.016 -0.216 1.00 95.38 89 SER A O 1
ATOM 713 N N . MET A 1 90 ? 2.792 -1.338 1.029 1.00 95.38 90 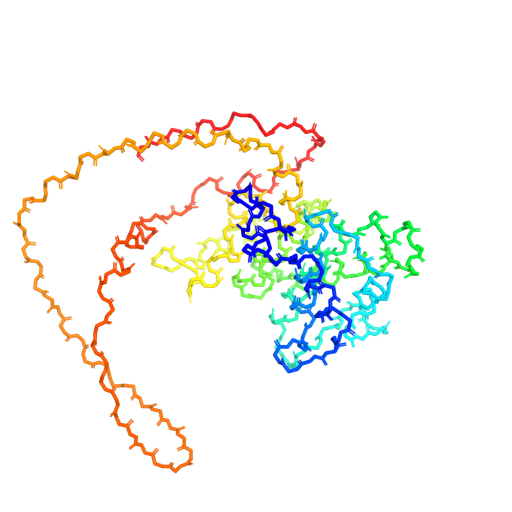MET A N 1
ATOM 714 C CA . MET A 1 90 ? 1.708 -1.774 1.906 1.00 95.38 90 MET A CA 1
ATOM 715 C C . MET A 1 90 ? 1.172 -0.633 2.779 1.00 95.38 90 MET A C 1
ATOM 717 O O . MET A 1 90 ? -0.041 -0.516 2.958 1.00 95.38 90 MET A O 1
ATOM 721 N N . GLN A 1 91 ? 2.053 0.235 3.284 1.00 95.50 91 GLN A N 1
ATOM 722 C CA . GLN A 1 91 ? 1.668 1.440 4.020 1.00 95.50 91 GLN A CA 1
ATOM 723 C C . GLN A 1 91 ? 0.824 2.379 3.162 1.00 95.50 91 GLN A C 1
ATOM 725 O O . GLN A 1 91 ? -0.236 2.802 3.610 1.00 95.50 91 GLN A O 1
ATOM 730 N N . VAL A 1 92 ? 1.252 2.672 1.932 1.00 96.19 92 VAL A N 1
ATOM 731 C CA . VAL A 1 92 ? 0.515 3.531 0.998 1.00 96.19 92 VAL A CA 1
ATOM 732 C C . VAL A 1 92 ? -0.862 2.943 0.704 1.00 96.19 92 VAL A C 1
ATOM 734 O O . VAL A 1 92 ? -1.854 3.651 0.854 1.00 96.19 92 VAL A O 1
ATOM 737 N N . MET A 1 93 ? -0.968 1.647 0.387 1.00 96.12 93 MET A N 1
ATOM 738 C CA . MET A 1 93 ? -2.274 1.002 0.175 1.00 96.12 93 MET A CA 1
ATOM 739 C C . MET A 1 93 ? -3.187 1.119 1.405 1.00 96.12 93 MET A C 1
ATOM 741 O O . MET A 1 93 ? -4.366 1.458 1.276 1.00 96.12 93 MET A O 1
ATOM 745 N N . ALA A 1 94 ? -2.653 0.875 2.605 1.00 96.75 94 ALA A N 1
ATOM 746 C CA . ALA A 1 94 ? -3.401 1.001 3.853 1.00 96.75 94 ALA A CA 1
ATOM 747 C C . ALA A 1 94 ? -3.844 2.448 4.124 1.00 96.75 94 ALA A C 1
ATOM 749 O O . ALA A 1 94 ? -4.993 2.680 4.501 1.00 96.75 94 ALA A O 1
ATOM 750 N N . MET A 1 95 ? -2.955 3.419 3.898 1.00 96.75 95 MET A N 1
ATOM 751 C CA . MET A 1 95 ? -3.223 4.842 4.100 1.00 96.75 95 MET A CA 1
ATOM 752 C C . MET A 1 95 ? -4.261 5.381 3.114 1.00 96.75 95 MET A C 1
ATOM 754 O O . MET A 1 95 ? -5.147 6.136 3.506 1.00 96.75 95 MET A O 1
ATOM 758 N N . VAL A 1 96 ? -4.185 4.972 1.846 1.00 96.19 96 VAL A N 1
ATOM 759 C CA . VAL A 1 96 ? -5.197 5.303 0.837 1.00 96.19 96 VAL A CA 1
ATOM 760 C C . VAL A 1 96 ? -6.555 4.764 1.268 1.00 96.19 96 VAL A C 1
ATOM 762 O O . VAL A 1 96 ? -7.530 5.510 1.278 1.00 96.19 96 VAL A O 1
ATOM 765 N N . CYS A 1 97 ? -6.620 3.491 1.670 1.00 95.44 97 CYS A N 1
ATOM 766 C CA . CYS A 1 97 ? -7.875 2.883 2.096 1.00 95.44 97 CYS A CA 1
ATOM 767 C C . CYS A 1 97 ? -8.474 3.634 3.297 1.00 95.44 97 CYS A C 1
ATOM 769 O O . CYS A 1 97 ? -9.645 4.015 3.278 1.00 95.44 97 CYS A O 1
ATOM 771 N N . ALA A 1 98 ? -7.671 3.851 4.342 1.00 96.06 98 ALA A N 1
ATOM 772 C CA . ALA A 1 98 ? -8.126 4.396 5.618 1.00 96.06 98 ALA A CA 1
ATOM 773 C C . ALA A 1 98 ? -8.253 5.932 5.638 1.00 96.06 98 ALA A C 1
ATOM 775 O O . ALA A 1 98 ? -8.522 6.500 6.698 1.00 96.06 98 ALA A O 1
ATOM 776 N N . ARG A 1 99 ? -8.064 6.610 4.495 1.00 95.81 99 ARG A N 1
ATOM 777 C CA . ARG A 1 99 ? -8.005 8.076 4.396 1.00 95.81 99 ARG A CA 1
ATOM 778 C C . ARG A 1 99 ? -9.231 8.764 4.990 1.00 95.81 99 ARG A C 1
ATOM 780 O O . ARG A 1 99 ? -9.064 9.678 5.791 1.00 95.81 99 ARG A O 1
ATOM 787 N N . ASP A 1 100 ? -10.435 8.296 4.664 1.00 94.75 100 ASP A N 1
ATOM 788 C CA . ASP A 1 100 ? -11.683 8.894 5.164 1.00 94.75 100 ASP A CA 1
ATOM 789 C C . ASP A 1 100 ? -11.742 8.867 6.699 1.00 94.75 100 ASP A C 1
ATOM 791 O O . ASP A 1 100 ? -12.041 9.875 7.337 1.00 94.75 100 ASP A O 1
ATOM 795 N N . GLN A 1 101 ? -11.385 7.727 7.303 1.00 96.50 101 GLN A N 1
ATOM 796 C CA . GLN A 1 101 ? -11.356 7.569 8.759 1.00 96.50 101 GLN A CA 1
ATOM 797 C C . GLN A 1 101 ? -10.238 8.397 9.402 1.00 96.50 101 GLN A C 1
ATOM 799 O O . GLN A 1 101 ? -10.406 8.920 10.502 1.00 96.50 101 GLN A O 1
ATOM 804 N N . ALA A 1 102 ? -9.089 8.527 8.737 1.00 97.19 102 ALA A N 1
ATOM 805 C CA . ALA A 1 102 ? -7.991 9.349 9.226 1.00 97.19 102 ALA A CA 1
ATOM 806 C C . ALA A 1 102 ? -8.360 10.837 9.242 1.00 97.19 102 ALA A C 1
ATOM 808 O O . ALA A 1 102 ? -8.066 11.519 10.222 1.00 97.19 102 ALA A O 1
ATOM 809 N N . ILE A 1 103 ? -9.044 11.321 8.202 1.00 96.25 103 ILE A N 1
ATOM 810 C CA . ILE A 1 103 ? -9.554 12.694 8.133 1.00 96.25 103 ILE A CA 1
ATOM 811 C C . ILE A 1 103 ? -10.614 12.922 9.215 1.00 96.25 103 ILE A C 1
ATOM 813 O O . ILE A 1 103 ? -10.477 13.865 9.988 1.00 96.25 103 ILE A O 1
ATOM 817 N N . ASP A 1 104 ? -11.611 12.038 9.323 1.00 97.56 104 ASP A N 1
ATOM 818 C CA . ASP A 1 104 ? -12.677 12.119 10.336 1.00 97.56 104 ASP A CA 1
ATOM 819 C C . ASP A 1 104 ? -12.114 12.211 11.761 1.00 97.56 104 ASP A C 1
ATOM 821 O O . ASP A 1 104 ? -12.524 13.046 12.570 1.00 97.56 104 ASP A O 1
ATOM 825 N N . LYS A 1 105 ? -11.093 11.403 12.058 1.00 97.81 105 LYS A N 1
ATOM 826 C CA . LYS A 1 105 ? -10.468 11.392 13.381 1.00 97.81 105 LYS A CA 1
ATOM 827 C C . LYS A 1 105 ? -9.420 12.501 13.568 1.00 97.81 105 LYS A C 1
ATOM 829 O O . LYS A 1 105 ? -8.993 12.698 14.701 1.00 97.81 105 LYS A O 1
ATOM 834 N N . ASN A 1 106 ? -9.072 13.256 12.515 1.00 97.31 106 ASN A N 1
ATOM 835 C CA . ASN A 1 106 ? -8.112 14.378 12.441 1.00 97.31 106 ASN A CA 1
ATOM 836 C C . ASN A 1 106 ? -6.602 14.041 12.408 1.00 97.31 106 ASN A C 1
ATOM 838 O O . ASN A 1 106 ? -5.808 14.799 12.971 1.00 97.31 106 ASN A O 1
ATOM 842 N N . VAL A 1 107 ? -6.171 12.932 11.781 1.00 97.19 107 VAL A N 1
ATOM 843 C CA . VAL A 1 107 ? -4.783 12.417 11.892 1.00 97.19 107 VAL A CA 1
ATOM 844 C C . VAL A 1 107 ? -3.806 13.451 11.343 1.00 97.19 107 VAL A C 1
ATOM 846 O O . VAL A 1 107 ? -3.913 13.815 10.169 1.00 97.19 107 VAL A O 1
ATOM 849 N N . PRO A 1 108 ? -2.856 13.953 12.158 1.00 94.31 108 PRO A N 1
ATOM 850 C CA . PRO A 1 108 ? -1.996 15.045 11.737 1.00 94.31 108 PRO A CA 1
ATOM 851 C C . PRO A 1 108 ? -1.139 14.626 10.545 1.00 94.31 108 PRO A C 1
ATOM 853 O O . PRO A 1 108 ? -0.589 13.527 10.514 1.00 94.31 108 PRO A O 1
ATOM 856 N N . ASN A 1 109 ? -1.001 15.539 9.583 1.00 93.00 109 ASN A N 1
ATOM 857 C CA . ASN A 1 109 ? -0.134 15.397 8.412 1.00 93.00 109 ASN A CA 1
ATOM 858 C C . ASN A 1 109 ? -0.416 14.165 7.530 1.00 93.00 109 ASN A C 1
ATOM 860 O O . ASN A 1 109 ? 0.447 13.807 6.734 1.00 93.00 109 ASN A O 1
ATOM 864 N N . TRP A 1 110 ? -1.598 13.538 7.624 1.00 95.38 110 TRP A N 1
ATOM 865 C CA . TRP A 1 110 ? -1.914 12.296 6.903 1.00 95.38 110 TRP A CA 1
ATOM 866 C C . TRP A 1 110 ? -1.617 12.367 5.402 1.00 95.38 110 TRP A C 1
ATOM 868 O O . TRP A 1 110 ? -0.834 11.573 4.886 1.00 95.38 110 TRP A O 1
ATOM 878 N N . ASP A 1 111 ? -2.196 13.354 4.713 1.00 95.44 111 ASP A N 1
ATOM 879 C CA . ASP A 1 111 ? -2.043 13.515 3.264 1.00 95.44 111 ASP A CA 1
ATOM 880 C C . ASP A 1 111 ? -0.614 13.914 2.866 1.00 95.44 111 ASP A C 1
ATOM 882 O O . ASP A 1 111 ? -0.121 13.490 1.821 1.00 95.44 111 ASP A O 1
ATOM 886 N N . SER A 1 112 ? 0.073 14.689 3.713 1.00 95.06 112 SER A N 1
ATOM 887 C CA . SER A 1 112 ? 1.475 15.069 3.499 1.00 95.06 112 SER A CA 1
ATOM 888 C C . SER A 1 112 ? 2.391 13.844 3.572 1.00 95.06 112 SER A C 1
ATOM 890 O O . SER A 1 112 ? 3.183 13.603 2.664 1.00 95.06 112 SER A O 1
ATOM 892 N N . ILE A 1 113 ? 2.216 13.008 4.600 1.00 94.56 113 ILE A N 1
ATOM 893 C CA . ILE A 1 113 ? 2.976 11.765 4.783 1.00 94.56 113 ILE A CA 1
ATOM 894 C C . ILE A 1 113 ? 2.663 10.767 3.665 1.00 94.56 113 ILE A C 1
ATOM 896 O O . ILE A 1 113 ? 3.580 10.154 3.123 1.00 94.56 113 ILE A O 1
ATOM 900 N N . LEU A 1 114 ? 1.386 10.612 3.298 1.00 95.69 114 LEU A N 1
ATOM 901 C CA . LEU A 1 114 ? 0.978 9.754 2.186 1.00 95.69 114 LEU A CA 1
ATOM 902 C C . LEU A 1 114 ? 1.670 10.183 0.886 1.00 95.69 114 LEU A C 1
ATOM 904 O O . LEU A 1 114 ? 2.255 9.347 0.202 1.00 95.69 114 LEU A O 1
ATOM 908 N N . SER A 1 115 ? 1.652 11.483 0.581 1.00 96.25 115 SER A N 1
ATOM 909 C CA . SER A 1 115 ? 2.301 12.035 -0.614 1.00 96.25 115 SER A CA 1
ATOM 910 C C . SER A 1 115 ? 3.813 11.814 -0.593 1.00 96.25 115 SER A C 1
ATOM 912 O O . SER A 1 115 ? 4.381 11.395 -1.597 1.00 96.25 115 SER A O 1
ATOM 914 N N . ALA A 1 116 ? 4.460 12.023 0.557 1.00 94.81 116 ALA A N 1
ATOM 915 C CA . ALA A 1 116 ? 5.889 11.777 0.711 1.00 94.81 116 ALA A CA 1
ATOM 916 C C . ALA A 1 116 ? 6.243 10.300 0.476 1.00 94.81 116 ALA A C 1
ATOM 918 O O . ALA A 1 116 ? 7.158 10.009 -0.282 1.00 94.81 116 ALA A O 1
ATOM 919 N N . ARG A 1 117 ? 5.476 9.357 1.039 1.00 94.88 117 ARG A N 1
ATOM 920 C CA . ARG A 1 117 ? 5.694 7.913 0.831 1.00 94.88 117 ARG A CA 1
ATOM 921 C C . ARG A 1 117 ? 5.489 7.475 -0.612 1.00 94.88 117 ARG A C 1
ATOM 923 O O . ARG A 1 117 ? 6.239 6.637 -1.103 1.00 94.88 117 ARG A O 1
ATOM 930 N N . ILE A 1 118 ? 4.488 8.035 -1.291 1.00 96.25 118 ILE A N 1
ATOM 931 C CA . ILE A 1 118 ? 4.293 7.815 -2.728 1.00 96.25 118 ILE A CA 1
ATOM 932 C C . ILE A 1 118 ? 5.538 8.276 -3.492 1.00 96.25 118 ILE A C 1
ATOM 934 O O . ILE A 1 118 ? 6.021 7.537 -4.346 1.00 96.25 118 ILE A O 1
ATOM 938 N N . GLN A 1 119 ? 6.084 9.446 -3.149 1.00 95.94 119 GLN A N 1
ATOM 939 C CA . GLN A 1 119 ? 7.307 9.948 -3.769 1.00 95.94 119 GLN A CA 1
ATOM 940 C C . GLN A 1 119 ? 8.504 9.025 -3.506 1.00 95.94 119 GLN A C 1
ATOM 942 O O . GLN A 1 119 ? 9.199 8.682 -4.452 1.00 95.94 119 GLN A O 1
ATOM 947 N N . CYS A 1 120 ? 8.682 8.523 -2.278 1.00 94.25 120 CYS A N 1
ATOM 948 C CA . CYS A 1 120 ? 9.739 7.555 -1.963 1.00 94.25 120 CYS A CA 1
ATOM 949 C C . CYS A 1 120 ? 9.656 6.287 -2.835 1.00 94.25 120 CYS A C 1
ATOM 951 O O . CYS A 1 120 ? 10.678 5.757 -3.257 1.00 94.25 120 CYS A O 1
ATOM 953 N N . ILE A 1 121 ? 8.440 5.793 -3.116 1.00 95.31 121 ILE A N 1
ATOM 954 C CA . ILE A 1 121 ? 8.245 4.644 -4.015 1.00 95.31 121 ILE A CA 1
ATOM 955 C C . ILE A 1 121 ? 8.635 5.015 -5.447 1.00 95.31 121 ILE A C 1
ATOM 957 O O . ILE A 1 121 ? 9.332 4.240 -6.093 1.00 95.31 121 ILE A O 1
ATOM 961 N N . LEU A 1 122 ? 8.195 6.176 -5.945 1.00 96.00 122 LEU A N 1
ATOM 962 C CA . LEU A 1 122 ? 8.517 6.647 -7.297 1.00 96.00 122 LEU A CA 1
ATOM 963 C C . LEU A 1 122 ? 10.029 6.815 -7.496 1.00 96.00 122 LEU A C 1
ATOM 965 O O . LEU A 1 122 ? 10.561 6.328 -8.488 1.00 96.00 122 LEU A O 1
ATOM 969 N N . ASP A 1 123 ? 10.712 7.427 -6.529 1.00 93.88 123 ASP A N 1
ATOM 970 C CA . ASP A 1 123 ? 12.159 7.675 -6.567 1.00 93.88 123 ASP A CA 1
ATOM 971 C C . ASP A 1 123 ? 12.985 6.381 -6.502 1.00 93.88 123 ASP A C 1
ATOM 973 O O . ASP A 1 123 ? 14.153 6.363 -6.881 1.00 93.88 123 ASP A O 1
ATOM 977 N N . ALA A 1 124 ? 12.385 5.284 -6.034 1.00 93.06 124 ALA A N 1
ATOM 978 C CA . ALA A 1 124 ? 13.020 3.973 -5.988 1.00 93.06 124 ALA A CA 1
ATOM 979 C C . ALA A 1 124 ? 12.884 3.172 -7.293 1.00 93.06 124 ALA A C 1
ATOM 981 O O . ALA A 1 124 ? 13.363 2.034 -7.355 1.00 93.06 124 ALA A O 1
ATOM 982 N N . GLN A 1 125 ? 12.213 3.712 -8.316 1.00 94.56 125 GLN A N 1
ATOM 983 C CA . GLN A 1 125 ? 12.124 3.052 -9.612 1.00 94.56 125 GLN A CA 1
ATOM 984 C C . GLN A 1 125 ? 13.508 2.966 -10.267 1.00 94.56 125 GLN A C 1
ATOM 986 O O . GLN A 1 125 ? 14.235 3.948 -10.361 1.00 94.56 125 GLN A O 1
ATOM 991 N N . ASN A 1 126 ? 13.862 1.783 -10.758 1.00 93.81 126 ASN A N 1
ATOM 992 C CA . ASN A 1 126 ? 15.063 1.583 -11.549 1.00 93.81 126 ASN A CA 1
ATOM 993 C C . ASN A 1 126 ? 14.888 2.208 -12.945 1.00 93.81 126 ASN A C 1
ATOM 995 O O . ASN A 1 126 ? 13.975 1.830 -13.682 1.00 93.81 126 ASN A O 1
ATOM 999 N N . ASP A 1 127 ? 15.785 3.121 -13.315 1.00 91.44 127 ASP A N 1
ATOM 1000 C CA . ASP A 1 127 ? 15.732 3.846 -14.592 1.00 91.44 127 ASP A CA 1
ATOM 1001 C C . ASP A 1 127 ? 15.983 2.961 -15.829 1.00 91.44 127 ASP A C 1
ATOM 1003 O O . ASP A 1 127 ? 15.518 3.284 -16.924 1.00 91.44 127 ASP A O 1
ATOM 1007 N N . ASP A 1 128 ? 16.711 1.850 -15.677 1.00 92.00 128 ASP A N 1
ATOM 1008 C CA . ASP A 1 128 ? 17.109 0.987 -16.794 1.00 92.00 128 ASP A CA 1
ATOM 1009 C C . ASP A 1 128 ? 16.002 0.002 -17.187 1.00 92.00 128 ASP A C 1
ATOM 1011 O O . ASP A 1 128 ? 15.798 -0.284 -18.373 1.00 92.00 128 ASP A O 1
ATOM 1015 N N . ASP A 1 129 ? 15.310 -0.568 -16.198 1.00 93.06 129 ASP A N 1
ATOM 1016 C CA . ASP A 1 129 ? 14.353 -1.652 -16.421 1.00 93.06 129 ASP A CA 1
ATOM 1017 C C . ASP A 1 129 ? 12.938 -1.399 -15.878 1.00 93.06 129 ASP A C 1
ATOM 1019 O O . ASP A 1 129 ? 12.019 -2.184 -16.156 1.00 93.06 129 ASP A O 1
ATOM 1023 N N . GLY A 1 130 ? 12.741 -0.286 -15.169 1.00 93.00 130 GLY A N 1
ATOM 1024 C CA . GLY A 1 130 ? 11.468 0.142 -14.599 1.00 93.00 130 GLY A CA 1
ATOM 1025 C C . GLY A 1 130 ? 11.021 -0.651 -13.369 1.00 93.00 130 GLY A C 1
ATOM 1026 O O . GLY A 1 130 ? 9.877 -0.471 -12.937 1.00 93.00 130 GLY A O 1
ATOM 1027 N N . SER A 1 131 ? 11.841 -1.554 -12.829 1.00 94.44 131 SER A N 1
ATOM 1028 C CA . SER A 1 131 ? 11.524 -2.330 -11.623 1.00 94.44 131 SER A CA 1
ATOM 1029 C C . SER A 1 131 ? 11.606 -1.489 -10.348 1.00 94.44 131 SER A C 1
ATOM 1031 O O . SER A 1 131 ? 12.177 -0.406 -10.339 1.00 94.44 131 SER A O 1
ATOM 1033 N N . PHE A 1 132 ? 11.045 -1.998 -9.251 1.00 94.19 132 PHE A N 1
ATOM 1034 C CA . PHE A 1 132 ? 11.217 -1.426 -7.911 1.00 94.19 132 PHE A CA 1
ATOM 1035 C C . PHE A 1 132 ? 11.911 -2.439 -6.984 1.00 94.19 132 PHE A C 1
ATOM 1037 O O . PHE A 1 132 ? 11.423 -2.737 -5.890 1.00 94.19 132 PHE A O 1
ATOM 1044 N N . GLY A 1 133 ? 12.990 -3.062 -7.469 1.00 90.44 133 GLY A N 1
ATOM 1045 C CA . GLY A 1 133 ? 13.704 -4.138 -6.776 1.00 90.44 133 GLY A CA 1
ATOM 1046 C C . GLY A 1 133 ? 13.444 -5.505 -7.408 1.00 90.44 133 GLY A C 1
ATOM 1047 O O . GLY A 1 133 ? 13.779 -5.745 -8.566 1.00 90.44 133 GLY A O 1
ATOM 1048 N N . ASN A 1 134 ? 12.795 -6.413 -6.679 1.00 90.94 134 ASN A N 1
ATOM 1049 C CA . ASN A 1 134 ? 12.417 -7.737 -7.179 1.00 90.94 134 ASN A CA 1
ATOM 1050 C C . ASN A 1 134 ? 10.962 -7.807 -7.684 1.00 90.94 134 ASN A C 1
ATOM 1052 O O . ASN A 1 134 ? 10.223 -6.822 -7.706 1.00 90.94 134 ASN A O 1
ATOM 1056 N N . ALA A 1 135 ? 10.538 -8.992 -8.135 1.00 92.06 135 ALA A N 1
ATOM 1057 C CA . ALA A 1 135 ? 9.200 -9.208 -8.689 1.00 92.06 135 ALA A CA 1
ATOM 1058 C C . ALA A 1 135 ? 8.072 -8.853 -7.701 1.00 92.06 135 ALA A C 1
ATOM 1060 O O . ALA A 1 135 ? 7.070 -8.251 -8.089 1.00 92.06 135 ALA A O 1
ATOM 1061 N N . THR A 1 136 ? 8.239 -9.205 -6.425 1.00 91.88 136 THR A N 1
ATOM 1062 C CA . THR A 1 136 ? 7.235 -8.973 -5.383 1.00 91.88 136 THR A CA 1
ATOM 1063 C C . THR A 1 136 ? 7.164 -7.495 -5.018 1.00 91.88 136 THR A C 1
ATOM 1065 O O . THR A 1 136 ? 6.074 -6.923 -5.049 1.00 91.88 136 THR A O 1
ATOM 1068 N N . SER A 1 137 ? 8.307 -6.856 -4.741 1.00 93.50 137 SER A N 1
ATOM 1069 C CA . SER A 1 137 ? 8.354 -5.426 -4.405 1.00 93.50 137 SER A CA 1
ATOM 1070 C C . SER A 1 137 ? 7.838 -4.567 -5.561 1.00 93.50 137 SER A C 1
ATOM 1072 O O . SER A 1 137 ? 7.017 -3.680 -5.346 1.00 93.50 137 SER A O 1
ATOM 1074 N N . THR A 1 138 ? 8.202 -4.912 -6.800 1.00 94.19 138 THR A N 1
ATOM 1075 C CA . THR A 1 138 ? 7.692 -4.262 -8.016 1.00 94.19 138 THR A CA 1
ATOM 1076 C C . THR A 1 138 ? 6.175 -4.371 -8.125 1.00 94.19 138 THR A C 1
ATOM 1078 O O . THR A 1 138 ? 5.498 -3.372 -8.353 1.00 94.19 138 THR A O 1
ATOM 1081 N N . ALA A 1 139 ? 5.602 -5.562 -7.939 1.00 93.50 139 ALA A N 1
ATOM 1082 C CA . ALA A 1 139 ? 4.154 -5.728 -8.032 1.00 93.50 139 ALA A CA 1
ATOM 1083 C C . ALA A 1 139 ? 3.396 -4.999 -6.916 1.00 93.50 139 ALA A C 1
ATOM 1085 O O . ALA A 1 139 ? 2.299 -4.493 -7.158 1.00 93.50 139 ALA A O 1
ATOM 1086 N N . LEU A 1 140 ? 3.952 -4.947 -5.704 1.00 94.75 140 LEU A N 1
ATOM 1087 C CA . LEU A 1 140 ? 3.372 -4.192 -4.595 1.00 94.75 140 LEU A CA 1
ATOM 1088 C C . LEU A 1 140 ? 3.456 -2.681 -4.837 1.00 94.75 140 LEU A C 1
ATOM 1090 O O . LEU A 1 140 ? 2.461 -1.993 -4.613 1.00 94.75 140 LEU A O 1
ATOM 1094 N N . ALA A 1 141 ? 4.581 -2.179 -5.352 1.00 95.06 141 ALA A N 1
ATOM 1095 C CA . ALA A 1 141 ? 4.753 -0.772 -5.711 1.00 95.06 141 ALA A CA 1
ATOM 1096 C C . ALA A 1 141 ? 3.719 -0.342 -6.751 1.00 95.06 141 ALA A C 1
ATOM 1098 O O . ALA A 1 141 ? 3.003 0.637 -6.551 1.00 95.06 141 ALA A O 1
ATOM 1099 N N . VAL A 1 142 ? 3.538 -1.135 -7.810 1.00 93.56 142 VAL A N 1
ATOM 1100 C CA . VAL A 1 142 ? 2.515 -0.851 -8.824 1.00 93.56 142 VAL A CA 1
ATOM 1101 C C . VAL A 1 142 ? 1.106 -0.850 -8.227 1.00 93.56 142 VAL A C 1
ATOM 1103 O O . VAL A 1 142 ? 0.309 0.040 -8.529 1.00 93.56 142 VAL A O 1
ATOM 1106 N N . GLN A 1 143 ? 0.783 -1.811 -7.357 1.00 93.56 143 GLN A N 1
ATOM 1107 C CA . GLN A 1 143 ? -0.503 -1.835 -6.651 1.00 93.56 143 GLN A CA 1
ATOM 1108 C C . GLN A 1 143 ? -0.713 -0.591 -5.784 1.00 93.56 143 GLN A C 1
ATOM 1110 O O . GLN A 1 143 ? -1.812 -0.039 -5.784 1.00 93.56 143 GLN A O 1
ATOM 1115 N N . ALA A 1 144 ? 0.326 -0.129 -5.088 1.00 95.00 144 ALA A N 1
ATOM 1116 C CA . ALA A 1 144 ? 0.280 1.064 -4.253 1.00 95.00 144 ALA A CA 1
ATOM 1117 C C . ALA A 1 144 ? 0.085 2.344 -5.074 1.00 95.00 144 ALA A C 1
ATOM 1119 O O . ALA A 1 144 ? -0.805 3.132 -4.760 1.00 95.00 144 ALA A O 1
ATOM 1120 N N . LEU A 1 145 ? 0.847 2.518 -6.158 1.00 94.19 145 LEU A N 1
ATOM 1121 C CA . LEU A 1 145 ? 0.718 3.657 -7.073 1.00 94.19 145 LEU A CA 1
ATOM 1122 C C . LEU A 1 145 ? -0.660 3.682 -7.747 1.00 94.19 145 LEU A C 1
ATOM 1124 O O . LEU A 1 145 ? -1.284 4.737 -7.850 1.00 94.19 145 LEU A O 1
ATOM 1128 N N . THR A 1 146 ? -1.178 2.511 -8.128 1.00 91.06 146 THR A N 1
ATOM 1129 C CA . THR A 1 146 ? -2.532 2.373 -8.686 1.00 91.06 146 THR A CA 1
ATOM 1130 C C . THR A 1 146 ? -3.597 2.713 -7.643 1.00 91.06 146 THR A C 1
ATOM 1132 O O . THR A 1 146 ? -4.538 3.442 -7.945 1.00 91.06 146 THR A O 1
ATOM 1135 N N . ALA A 1 147 ? -3.458 2.228 -6.403 1.00 90.94 147 ALA A N 1
ATOM 1136 C CA . ALA A 1 147 ? -4.381 2.553 -5.314 1.00 90.94 147 ALA A CA 1
ATOM 1137 C C . ALA A 1 147 ? -4.399 4.061 -5.026 1.00 90.94 147 ALA A C 1
ATOM 1139 O O . ALA A 1 147 ? -5.466 4.644 -4.860 1.00 90.94 147 ALA A O 1
ATOM 1140 N N . ALA A 1 148 ? -3.228 4.700 -5.033 1.00 92.75 148 ALA A N 1
ATOM 1141 C CA . ALA A 1 148 ? -3.073 6.140 -4.864 1.00 92.75 148 ALA A CA 1
ATOM 1142 C C . ALA A 1 148 ? -3.502 6.966 -6.094 1.00 92.75 148 ALA A C 1
ATOM 1144 O O . ALA A 1 148 ? -3.406 8.192 -6.061 1.00 92.75 148 ALA A O 1
ATOM 1145 N N . ASN A 1 149 ? -3.998 6.318 -7.155 1.00 91.06 149 ASN A N 1
ATOM 1146 C CA . ASN A 1 149 ? -4.434 6.950 -8.398 1.00 91.06 149 ASN A CA 1
ATOM 1147 C C . ASN A 1 149 ? -3.332 7.801 -9.061 1.00 91.06 149 ASN A C 1
ATOM 1149 O O . ASN A 1 149 ? -3.593 8.881 -9.595 1.00 91.06 149 ASN A O 1
ATOM 1153 N N . ILE A 1 150 ? -2.087 7.320 -9.001 1.00 93.06 150 ILE A N 1
ATOM 1154 C CA . ILE A 1 150 ? -0.941 7.948 -9.660 1.00 93.06 150 ILE A CA 1
ATOM 1155 C C . ILE A 1 150 ? -0.967 7.599 -11.143 1.00 93.06 150 ILE A C 1
ATOM 1157 O O . ILE A 1 150 ? -1.073 6.429 -11.515 1.00 93.06 150 ILE A O 1
ATOM 1161 N N . ASP A 1 151 ? -0.858 8.625 -11.989 1.00 89.69 151 ASP A N 1
ATOM 1162 C CA . ASP A 1 151 ? -0.889 8.457 -13.438 1.00 89.69 151 ASP A CA 1
ATOM 1163 C C . ASP A 1 151 ? 0.244 7.505 -13.892 1.00 89.69 151 ASP A C 1
ATOM 1165 O O . ASP A 1 151 ? 1.409 7.746 -13.554 1.00 89.69 151 ASP A O 1
ATOM 1169 N N . PRO A 1 152 ? -0.059 6.436 -14.657 1.00 87.38 152 PRO A N 1
ATOM 1170 C CA . PRO A 1 152 ? 0.939 5.523 -15.211 1.00 87.38 152 PRO A CA 1
ATOM 1171 C C . PRO A 1 152 ? 1.976 6.163 -16.135 1.00 87.38 152 PRO A C 1
ATOM 1173 O O . PRO A 1 152 ? 2.883 5.460 -16.564 1.00 87.38 152 PRO A O 1
ATOM 1176 N N . THR A 1 153 ? 1.853 7.447 -16.493 1.00 86.75 153 THR A N 1
ATOM 1177 C CA . THR A 1 153 ? 2.916 8.189 -17.190 1.00 86.75 153 THR A CA 1
ATOM 1178 C C . THR A 1 153 ? 3.980 8.757 -16.252 1.00 86.75 153 THR A C 1
ATOM 1180 O O . THR A 1 153 ? 5.033 9.167 -16.730 1.00 86.75 153 THR A O 1
ATOM 1183 N N . ILE A 1 154 ? 3.698 8.849 -14.946 1.00 90.25 154 ILE A N 1
ATOM 1184 C CA . ILE A 1 154 ? 4.629 9.379 -13.932 1.00 90.25 154 ILE A CA 1
ATOM 1185 C C . ILE A 1 154 ? 5.675 8.328 -13.551 1.00 90.25 154 ILE A C 1
ATOM 1187 O O . ILE A 1 154 ? 6.810 8.676 -13.254 1.00 90.25 154 ILE A O 1
ATOM 1191 N N . TRP A 1 155 ? 5.304 7.050 -13.597 1.00 89.81 155 TRP A N 1
ATOM 1192 C CA . TRP A 1 155 ? 6.213 5.920 -13.422 1.00 89.81 155 TRP A CA 1
ATOM 1193 C C . TRP A 1 155 ? 6.303 5.130 -14.727 1.00 89.81 155 TRP A C 1
ATOM 1195 O O . TRP A 1 155 ? 5.363 5.114 -15.513 1.00 89.81 155 TRP A O 1
ATOM 1205 N N . SER A 1 156 ? 7.417 4.452 -14.986 1.00 89.00 156 SER A N 1
ATOM 1206 C CA . SER A 1 156 ? 7.699 3.767 -16.257 1.00 89.00 156 SER A CA 1
ATOM 1207 C C . SER A 1 156 ? 6.873 2.485 -16.484 1.00 89.00 156 SER A C 1
ATOM 1209 O O . SER A 1 156 ? 7.431 1.431 -16.782 1.00 89.00 156 SER A O 1
ATOM 1211 N N . CYS A 1 157 ? 5.535 2.543 -16.414 1.00 88.31 157 CYS A N 1
ATOM 1212 C CA . CYS A 1 157 ? 4.630 1.385 -16.493 1.00 88.31 157 CYS A CA 1
ATOM 1213 C C . CYS A 1 157 ? 4.894 0.486 -17.709 1.00 88.31 157 CYS A C 1
ATOM 1215 O O . CYS A 1 157 ? 4.944 -0.743 -17.599 1.00 88.31 157 CYS A O 1
ATOM 1217 N N . ASN A 1 158 ? 5.156 1.100 -18.867 1.00 87.88 158 ASN A N 1
ATOM 1218 C CA . ASN A 1 158 ? 5.464 0.390 -2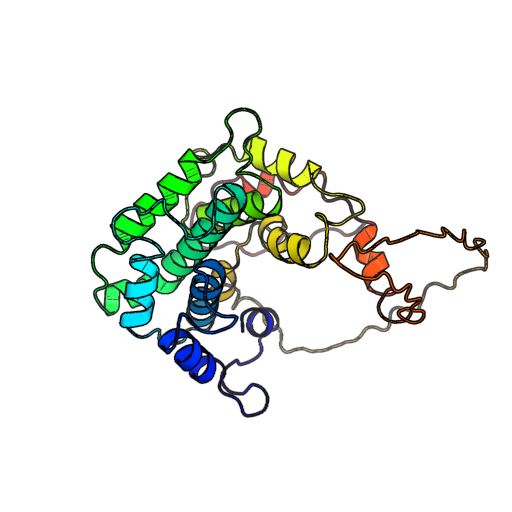0.110 1.00 87.88 158 ASN A CA 1
ATOM 1219 C C . ASN A 1 158 ? 6.766 -0.429 -20.052 1.00 87.88 158 ASN A C 1
ATOM 1221 O O . ASN A 1 158 ? 6.934 -1.340 -20.859 1.00 87.88 158 ASN A O 1
ATOM 1225 N N . GLN A 1 159 ? 7.674 -0.130 -19.123 1.00 90.75 159 GLN A N 1
ATOM 1226 C CA . GLN A 1 159 ? 8.886 -0.910 -18.860 1.00 90.75 159 GLN A CA 1
ATOM 1227 C C . GLN A 1 159 ? 8.666 -1.890 -17.700 1.00 90.75 159 GLN A C 1
ATOM 1229 O O . GLN A 1 159 ? 8.938 -3.087 -17.845 1.00 90.75 159 GLN A O 1
ATOM 1234 N N . THR A 1 160 ? 8.062 -1.408 -16.608 1.00 92.56 160 THR A N 1
ATOM 1235 C CA . THR A 1 160 ? 7.789 -2.169 -15.383 1.00 92.56 160 THR A CA 1
ATOM 1236 C C . THR A 1 160 ? 6.970 -3.427 -15.648 1.00 92.56 160 THR A C 1
ATOM 1238 O O . THR A 1 160 ? 7.337 -4.516 -15.206 1.00 92.56 160 THR A O 1
ATOM 1241 N N . VAL A 1 161 ? 5.856 -3.319 -16.385 1.00 88.50 161 VAL A N 1
ATOM 1242 C CA . VAL A 1 161 ? 4.950 -4.463 -16.576 1.00 88.50 161 VAL A CA 1
ATOM 1243 C C . VAL A 1 161 ? 5.599 -5.566 -17.418 1.00 88.50 161 VAL A C 1
ATOM 1245 O O . VAL A 1 161 ? 5.596 -6.722 -16.982 1.00 88.50 161 VAL A O 1
ATOM 1248 N N . PRO A 1 162 ? 6.212 -5.277 -18.585 1.00 89.62 162 PRO A N 1
ATOM 1249 C CA . PRO A 1 162 ? 6.971 -6.289 -19.311 1.00 89.62 162 PRO A CA 1
ATOM 1250 C C . PRO A 1 162 ? 8.123 -6.883 -18.503 1.00 89.62 162 PRO A C 1
ATOM 1252 O O . PRO A 1 162 ? 8.376 -8.081 -18.636 1.00 89.62 162 PRO A O 1
ATOM 1255 N N . TRP A 1 163 ? 8.819 -6.084 -17.690 1.00 93.00 163 TRP A N 1
ATOM 1256 C CA . TRP A 1 163 ? 9.868 -6.588 -16.808 1.00 93.00 163 TRP A CA 1
ATOM 1257 C C . TRP A 1 163 ? 9.322 -7.599 -15.804 1.00 93.00 163 TRP A C 1
ATOM 1259 O O . TRP A 1 163 ? 9.814 -8.726 -15.753 1.00 93.00 163 TRP A O 1
ATOM 1269 N N . LEU A 1 164 ? 8.242 -7.257 -15.101 1.00 90.75 164 LEU A N 1
ATOM 1270 C CA . LEU A 1 164 ? 7.635 -8.124 -14.098 1.00 90.75 164 LEU A CA 1
ATOM 1271 C C . LEU A 1 164 ? 7.149 -9.440 -14.717 1.00 90.75 164 LEU A C 1
ATOM 1273 O O . LEU A 1 164 ? 7.431 -10.512 -14.193 1.00 90.75 164 LEU A O 1
ATOM 1277 N N . LEU A 1 165 ? 6.509 -9.399 -15.890 1.00 89.12 165 LEU A N 1
ATOM 1278 C CA . LEU A 1 165 ? 6.069 -10.612 -16.595 1.00 89.12 165 LEU A CA 1
ATOM 1279 C C . LEU A 1 165 ? 7.229 -11.527 -17.026 1.00 89.12 165 LEU A C 1
ATOM 1281 O O . LEU A 1 165 ? 7.026 -12.734 -17.185 1.00 89.12 165 LEU A O 1
ATOM 1285 N N . ARG A 1 166 ? 8.441 -10.988 -17.224 1.00 90.88 166 ARG A N 1
ATOM 1286 C CA . ARG A 1 166 ? 9.640 -11.800 -17.501 1.00 90.88 166 ARG A CA 1
ATOM 1287 C C . ARG A 1 166 ? 10.158 -12.528 -16.263 1.00 90.88 166 ARG A C 1
ATOM 1289 O O . ARG A 1 166 ? 10.797 -13.561 -16.439 1.00 90.88 166 ARG A O 1
ATOM 1296 N N . GLN A 1 167 ? 9.832 -12.056 -15.059 1.00 90.81 167 GLN A N 1
ATOM 1297 C CA . GLN A 1 167 ? 10.197 -12.718 -13.801 1.00 90.81 167 GLN A CA 1
ATOM 1298 C C . GLN A 1 167 ? 9.407 -14.014 -13.554 1.00 90.81 167 GLN A C 1
ATOM 1300 O O . GLN A 1 167 ? 9.739 -14.780 -12.654 1.00 90.81 167 GLN A O 1
ATOM 1305 N N . GLN A 1 168 ? 8.371 -14.296 -14.354 1.00 88.19 168 GLN A N 1
ATOM 1306 C CA . GLN A 1 168 ? 7.601 -15.531 -14.233 1.00 88.19 168 GLN A CA 1
ATOM 1307 C C . GLN A 1 168 ? 8.451 -16.761 -14.610 1.00 88.19 168 GLN A C 1
ATOM 1309 O O . GLN A 1 168 ? 8.870 -16.932 -15.761 1.00 88.19 168 GLN A O 1
ATOM 1314 N N . THR A 1 169 ? 8.603 -17.692 -13.671 1.00 83.44 169 THR A N 1
ATOM 1315 C CA . THR A 1 169 ? 9.275 -18.986 -13.839 1.00 83.44 169 THR A CA 1
ATOM 1316 C C . THR A 1 169 ? 8.267 -20.125 -13.769 1.00 83.44 169 THR A C 1
ATOM 1318 O O . THR A 1 169 ? 7.448 -20.144 -12.871 1.00 83.44 169 THR A O 1
ATOM 1321 N N . ASN A 1 170 ? 8.287 -21.111 -14.673 1.00 81.69 170 ASN A N 1
ATOM 1322 C CA . ASN A 1 170 ? 7.439 -22.325 -14.580 1.00 81.69 170 ASN A CA 1
ATOM 1323 C C . ASN A 1 170 ? 5.944 -22.107 -14.208 1.00 81.69 170 ASN A C 1
ATOM 1325 O O . ASN A 1 170 ? 5.313 -22.990 -13.626 1.00 81.69 170 ASN A O 1
ATOM 1329 N N . GLY A 1 171 ? 5.374 -20.946 -14.552 1.00 78.38 171 GLY A N 1
ATOM 1330 C CA . GLY A 1 171 ? 3.994 -20.580 -14.221 1.00 78.38 171 GLY A CA 1
ATOM 1331 C C . GLY A 1 171 ? 3.808 -19.780 -12.922 1.00 78.38 171 GLY A C 1
ATOM 1332 O O . GLY A 1 171 ? 2.726 -19.233 -12.735 1.00 78.38 171 GLY A O 1
ATOM 1333 N N . ASP A 1 172 ? 4.830 -19.643 -12.079 1.00 84.62 172 ASP A N 1
ATOM 1334 C CA . ASP A 1 172 ? 4.824 -18.902 -10.810 1.00 84.62 172 ASP A CA 1
ATOM 1335 C C . ASP A 1 172 ? 5.874 -17.772 -10.785 1.00 84.62 172 ASP A C 1
ATOM 1337 O O . ASP A 1 172 ? 6.572 -17.532 -11.768 1.00 84.62 172 ASP A O 1
ATOM 1341 N N . PHE A 1 173 ? 5.948 -17.039 -9.675 1.00 88.00 173 PHE A N 1
ATOM 1342 C CA . PHE A 1 173 ? 6.925 -15.969 -9.447 1.00 88.00 173 PHE A CA 1
ATOM 1343 C C . PHE A 1 173 ? 7.881 -16.314 -8.294 1.00 88.00 173 PHE A C 1
ATOM 1345 O O . PHE A 1 173 ? 8.111 -15.503 -7.403 1.00 88.00 173 PHE A O 1
ATOM 1352 N N . GLY A 1 174 ? 8.395 -17.550 -8.265 1.00 83.75 174 GLY A N 1
ATOM 1353 C CA . GLY A 1 174 ? 9.341 -17.993 -7.230 1.00 83.75 174 GLY A CA 1
ATOM 1354 C C . GLY A 1 174 ? 8.695 -18.593 -5.976 1.00 83.75 174 GLY A C 1
ATOM 1355 O O . GLY A 1 174 ? 9.377 -18.840 -4.986 1.00 83.75 174 GLY A O 1
ATOM 1356 N N . GLY A 1 175 ? 7.388 -18.863 -6.010 1.00 86.00 175 GLY A N 1
ATOM 1357 C CA . GLY A 1 175 ? 6.664 -19.520 -4.922 1.00 86.00 175 GLY A CA 1
ATOM 1358 C C . GLY A 1 175 ? 5.200 -19.104 -4.835 1.00 86.00 175 GLY A C 1
ATOM 1359 O O . GLY A 1 175 ? 4.753 -18.187 -5.529 1.00 86.00 175 GLY A O 1
ATOM 1360 N N . ILE A 1 176 ? 4.441 -19.788 -3.974 1.00 85.19 176 ILE A N 1
ATOM 1361 C CA . ILE A 1 176 ? 3.008 -19.515 -3.773 1.00 85.19 176 ILE A CA 1
ATOM 1362 C C . ILE A 1 176 ? 2.809 -18.115 -3.187 1.00 85.19 176 ILE A C 1
ATOM 1364 O O . ILE A 1 176 ? 1.961 -17.378 -3.680 1.00 85.19 176 ILE A O 1
ATOM 1368 N N . ASP A 1 177 ? 3.625 -17.728 -2.207 1.00 83.38 177 ASP A N 1
ATOM 1369 C CA . ASP A 1 177 ? 3.464 -16.458 -1.494 1.00 83.38 177 ASP A CA 1
ATOM 1370 C C . ASP A 1 177 ? 3.736 -15.252 -2.399 1.00 83.38 177 ASP A C 1
ATOM 1372 O O . ASP A 1 177 ? 2.919 -14.334 -2.469 1.00 83.38 177 ASP A O 1
ATOM 1376 N N . ALA A 1 178 ? 4.832 -15.286 -3.165 1.00 87.38 178 ALA A N 1
ATOM 1377 C CA . ALA A 1 178 ? 5.149 -14.254 -4.153 1.00 87.38 178 ALA A CA 1
ATOM 1378 C C . ALA A 1 178 ? 4.072 -14.182 -5.247 1.00 87.38 178 ALA A C 1
ATOM 1380 O O . ALA A 1 178 ? 3.571 -13.109 -5.579 1.00 87.38 178 ALA A O 1
ATOM 1381 N N . THR A 1 179 ? 3.632 -15.338 -5.754 1.00 87.12 179 THR A N 1
ATOM 1382 C CA . THR A 1 179 ? 2.572 -15.392 -6.771 1.00 87.12 179 THR A CA 1
ATOM 1383 C C . THR A 1 179 ? 1.262 -14.805 -6.246 1.00 87.12 179 THR A C 1
ATOM 1385 O O . THR A 1 179 ? 0.626 -14.021 -6.945 1.00 87.12 179 THR A O 1
ATOM 1388 N N . ALA A 1 180 ? 0.869 -15.125 -5.011 1.00 86.88 180 ALA A N 1
ATOM 1389 C CA . ALA A 1 180 ? -0.342 -14.592 -4.392 1.00 86.88 180 ALA A CA 1
ATOM 1390 C C . ALA A 1 180 ? -0.305 -13.061 -4.247 1.00 86.88 180 ALA A C 1
ATOM 1392 O O . ALA A 1 180 ? -1.339 -12.416 -4.405 1.00 86.88 180 ALA A O 1
ATOM 1393 N N . GLN A 1 181 ? 0.873 -12.480 -4.005 1.00 87.69 181 GLN A N 1
ATOM 1394 C CA . GLN A 1 181 ? 1.058 -11.027 -3.916 1.00 87.69 181 GLN A CA 1
ATOM 1395 C C . GLN A 1 181 ? 1.025 -10.325 -5.280 1.00 87.69 181 GLN A C 1
ATOM 1397 O O . GLN A 1 181 ? 0.606 -9.172 -5.364 1.00 87.69 181 GLN A O 1
ATOM 1402 N N . ILE A 1 182 ? 1.419 -11.017 -6.351 1.00 89.00 182 ILE A N 1
ATOM 1403 C CA . ILE A 1 182 ? 1.493 -10.468 -7.714 1.00 89.00 182 ILE A CA 1
ATOM 1404 C C . ILE A 1 182 ? 0.158 -10.605 -8.467 1.00 89.00 182 ILE A C 1
ATOM 1406 O O . ILE A 1 182 ? -0.157 -9.792 -9.335 1.00 89.00 182 ILE A O 1
ATOM 1410 N N . LEU A 1 183 ? -0.654 -11.615 -8.143 1.00 85.00 183 LEU A N 1
ATOM 1411 C CA . LEU A 1 183 ? -1.913 -11.895 -8.844 1.00 85.00 183 LEU A CA 1
ATOM 1412 C C . LEU A 1 183 ? -2.897 -10.711 -8.919 1.00 85.00 183 LEU A C 1
ATOM 1414 O O . LEU A 1 183 ? -3.440 -10.508 -10.006 1.00 85.00 183 LEU A O 1
ATOM 1418 N N . PRO A 1 184 ? -3.137 -9.917 -7.852 1.00 84.06 184 PRO A N 1
ATOM 1419 C CA . PRO A 1 184 ? -4.026 -8.759 -7.946 1.00 84.06 184 PRO A CA 1
ATOM 1420 C C . PRO A 1 184 ? -3.577 -7.772 -9.027 1.00 84.06 184 PRO A C 1
ATOM 1422 O O . PRO A 1 184 ? -4.391 -7.356 -9.852 1.00 84.06 184 PRO A O 1
ATOM 1425 N N . PHE A 1 185 ? -2.272 -7.492 -9.098 1.00 82.38 185 PHE A N 1
ATOM 1426 C CA . PHE A 1 185 ? -1.693 -6.641 -10.134 1.00 82.38 185 PHE A CA 1
ATOM 1427 C C . PHE A 1 185 ? -1.937 -7.191 -11.548 1.00 82.38 185 PHE A C 1
ATOM 1429 O O . PHE A 1 185 ? -2.271 -6.428 -12.449 1.00 82.38 185 PHE A O 1
ATOM 1436 N N . LEU A 1 186 ? -1.831 -8.509 -11.760 1.00 81.50 186 LEU A N 1
ATOM 1437 C CA . LEU A 1 186 ? -2.082 -9.114 -13.080 1.00 81.50 186 LEU A CA 1
ATOM 1438 C C . LEU A 1 186 ? -3.534 -8.950 -13.551 1.00 81.50 186 LEU A C 1
ATOM 1440 O O . LEU A 1 186 ? -3.804 -9.044 -14.748 1.00 81.50 186 LEU A O 1
ATOM 1444 N N . TYR A 1 187 ? -4.454 -8.694 -12.621 1.00 78.75 187 TYR A N 1
ATOM 1445 C CA . TYR A 1 187 ? -5.844 -8.336 -12.895 1.00 78.75 187 TYR A CA 1
ATOM 1446 C C . TYR A 1 187 ? -6.071 -6.809 -12.920 1.00 78.75 187 TYR A C 1
ATOM 1448 O O . TYR A 1 187 ? -7.207 -6.347 -12.902 1.00 78.75 187 TYR A O 1
ATOM 1456 N N . CYS A 1 188 ? -4.995 -6.017 -12.943 1.00 76.12 188 CYS A N 1
ATOM 1457 C CA . CYS A 1 188 ? -5.008 -4.558 -12.810 1.00 76.12 188 CYS A CA 1
ATOM 1458 C C . CYS A 1 188 ? -5.800 -4.084 -11.582 1.00 76.12 188 CYS A C 1
ATOM 1460 O O . CYS A 1 188 ? -6.540 -3.104 -11.625 1.00 76.12 188 CYS A O 1
ATOM 1462 N N . SER A 1 189 ? -5.661 -4.829 -10.489 1.00 80.62 189 SER A N 1
ATOM 1463 C CA . SER A 1 189 ? -6.299 -4.581 -9.204 1.00 80.62 189 SER A CA 1
ATOM 1464 C C . SER A 1 189 ? -5.233 -4.461 -8.116 1.00 80.62 189 SER A C 1
ATOM 1466 O O . SER A 1 189 ? -4.051 -4.725 -8.342 1.00 80.62 189 SER A O 1
ATOM 1468 N N . ASN A 1 190 ? -5.639 -4.052 -6.921 1.00 83.25 190 ASN A N 1
ATOM 1469 C CA . ASN A 1 190 ? -4.777 -3.990 -5.747 1.00 83.25 190 ASN A CA 1
ATOM 1470 C C . ASN A 1 190 ? -5.516 -4.513 -4.513 1.00 83.25 190 ASN A C 1
ATOM 1472 O O . ASN A 1 190 ? -6.738 -4.672 -4.519 1.00 83.25 190 ASN A O 1
ATOM 1476 N N . PHE A 1 191 ? -4.784 -4.776 -3.431 1.00 80.19 191 PHE A N 1
ATOM 1477 C CA . PHE A 1 191 ? -5.393 -5.258 -2.188 1.00 80.19 191 PHE A CA 1
ATOM 1478 C C . PHE A 1 191 ? -6.443 -4.296 -1.602 1.00 80.19 191 PHE A C 1
ATOM 1480 O O . PHE A 1 191 ? -7.409 -4.761 -1.000 1.00 80.19 191 PHE A O 1
ATOM 1487 N N . GLY A 1 192 ? -6.305 -2.983 -1.817 1.00 71.94 192 GLY A N 1
ATOM 1488 C CA . GLY A 1 192 ? -7.289 -1.976 -1.398 1.00 71.94 192 GLY A CA 1
ATOM 1489 C C . GLY A 1 192 ? -8.560 -1.940 -2.251 1.00 71.94 192 GLY A C 1
ATOM 1490 O O . GLY A 1 192 ? -9.605 -1.498 -1.777 1.00 71.94 192 GLY A O 1
ATOM 1491 N N . SER A 1 193 ? -8.526 -2.471 -3.477 1.00 70.25 193 SER A N 1
ATOM 1492 C CA . SER A 1 193 ? -9.698 -2.557 -4.355 1.00 70.25 193 SER A CA 1
ATOM 1493 C C . SER A 1 193 ? -10.774 -3.510 -3.831 1.00 70.25 193 SER A C 1
ATOM 1495 O O . SER A 1 193 ? -11.915 -3.414 -4.274 1.00 70.25 193 SER A O 1
ATOM 1497 N N . LEU A 1 194 ? -10.457 -4.398 -2.878 1.00 69.62 194 LEU A N 1
ATOM 1498 C CA . LEU A 1 194 ? -11.430 -5.327 -2.290 1.00 69.62 194 LEU A CA 1
ATOM 1499 C C . LEU A 1 194 ? -12.600 -4.612 -1.601 1.00 69.62 194 LEU A C 1
ATOM 1501 O O . LEU A 1 194 ? -13.712 -5.130 -1.656 1.00 69.62 194 LEU A O 1
ATOM 1505 N N . ARG A 1 195 ? -12.392 -3.399 -1.061 1.00 65.69 195 ARG A N 1
ATOM 1506 C CA . ARG A 1 195 ? -13.477 -2.536 -0.548 1.00 65.69 195 ARG A CA 1
ATOM 1507 C C . ARG A 1 195 ? -14.532 -2.239 -1.623 1.00 65.69 195 ARG A C 1
ATOM 1509 O O . ARG A 1 195 ? -15.716 -2.172 -1.327 1.00 65.69 195 ARG A O 1
ATOM 1516 N N . ASN A 1 196 ? -14.099 -2.104 -2.877 1.00 59.28 196 ASN A N 1
ATOM 1517 C CA . ASN A 1 196 ? -14.951 -1.758 -4.015 1.00 59.28 196 ASN A CA 1
ATOM 1518 C C . ASN A 1 196 ? -15.448 -2.991 -4.793 1.00 59.28 196 ASN A C 1
ATOM 1520 O O . ASN A 1 196 ? -16.313 -2.854 -5.653 1.00 59.28 196 ASN A O 1
ATOM 1524 N N . ILE A 1 197 ? -14.954 -4.201 -4.488 1.00 54.62 197 ILE A N 1
ATOM 1525 C CA . ILE A 1 197 ? -15.405 -5.471 -5.097 1.00 54.62 197 ILE A CA 1
ATOM 1526 C C . ILE A 1 197 ? -16.678 -5.999 -4.395 1.00 54.62 197 ILE A C 1
ATOM 1528 O O . ILE A 1 197 ? -16.991 -7.185 -4.399 1.00 54.62 197 ILE A O 1
ATOM 1532 N N . ILE A 1 198 ? -17.528 -5.097 -3.898 1.00 49.62 198 ILE A N 1
ATOM 1533 C CA . ILE A 1 198 ? -18.948 -5.379 -3.621 1.00 49.62 198 ILE A CA 1
ATOM 1534 C C . ILE A 1 198 ? -19.722 -5.331 -4.955 1.00 49.62 198 ILE A C 1
ATOM 1536 O O . ILE A 1 198 ? -20.756 -4.690 -5.104 1.00 49.62 198 ILE A O 1
ATOM 1540 N N . ILE A 1 199 ? -19.169 -5.962 -5.990 1.00 47.06 199 ILE A N 1
ATOM 1541 C CA . ILE A 1 199 ? -19.742 -6.019 -7.330 1.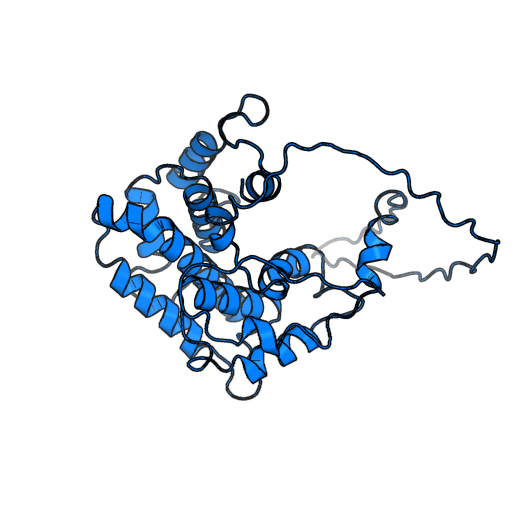00 47.06 199 ILE A CA 1
ATOM 1542 C C . ILE A 1 199 ? -19.737 -7.496 -7.697 1.00 47.06 199 ILE A C 1
ATOM 1544 O O . ILE A 1 199 ? -18.710 -8.067 -8.051 1.00 47.06 199 ILE A O 1
ATOM 1548 N N . ASN A 1 200 ? -20.915 -8.107 -7.576 1.00 47.59 200 ASN A N 1
ATOM 1549 C CA . ASN A 1 200 ? -21.205 -9.508 -7.877 1.00 47.59 200 ASN A CA 1
ATOM 1550 C C . ASN A 1 200 ? -20.652 -10.511 -6.859 1.00 47.59 200 ASN A C 1
ATOM 1552 O O . ASN A 1 200 ? -19.872 -11.394 -7.202 1.00 47.59 200 ASN A O 1
ATOM 1556 N N . CYS A 1 201 ? -21.158 -10.463 -5.629 1.00 52.62 201 CYS A N 1
ATOM 1557 C CA . CYS A 1 201 ? -21.365 -11.693 -4.872 1.00 52.62 201 CYS A CA 1
ATOM 1558 C C . CYS A 1 201 ? -22.677 -12.305 -5.386 1.00 52.62 201 CYS A C 1
ATOM 1560 O O . CYS A 1 201 ? -23.734 -11.965 -4.848 1.00 52.62 201 CYS A O 1
ATOM 1562 N N . PRO A 1 202 ? -22.691 -13.128 -6.459 1.00 49.94 202 PRO A N 1
ATOM 1563 C CA . PRO A 1 202 ? -23.900 -13.865 -6.774 1.00 49.94 202 PRO A CA 1
ATOM 1564 C C . PRO A 1 202 ? -24.248 -14.676 -5.528 1.00 49.94 202 PRO A C 1
ATOM 1566 O O . PRO A 1 202 ? -23.358 -15.271 -4.908 1.00 49.94 202 PRO A O 1
ATOM 1569 N N . GLU A 1 203 ? -25.530 -14.724 -5.160 1.00 45.06 203 GLU A N 1
ATOM 1570 C CA . GLU A 1 203 ? -26.015 -15.818 -4.326 1.00 45.06 203 GLU A CA 1
ATOM 1571 C C . GLU A 1 203 ? -25.383 -17.091 -4.883 1.00 45.06 203 GLU A C 1
ATOM 1573 O O . GLU A 1 203 ? -25.554 -17.397 -6.067 1.00 45.06 203 GLU A O 1
ATOM 1578 N N . CYS A 1 204 ? -24.555 -17.767 -4.088 1.00 39.28 204 CYS A N 1
ATOM 1579 C CA . CYS A 1 204 ? -23.827 -18.942 -4.531 1.00 39.28 204 CYS A CA 1
ATOM 1580 C C . CYS A 1 204 ? -24.826 -20.055 -4.879 1.00 39.28 204 CYS A C 1
ATOM 1582 O O . CYS A 1 204 ? -25.029 -20.987 -4.105 1.00 39.28 204 CYS A O 1
ATOM 1584 N N . LYS A 1 205 ? -25.410 -20.027 -6.079 1.00 30.12 205 LYS A N 1
ATOM 1585 C CA . LYS A 1 205 ? -25.898 -21.225 -6.746 1.00 30.12 205 LYS A CA 1
ATOM 1586 C C . LYS A 1 205 ? -24.652 -21.967 -7.194 1.00 30.12 205 LYS A C 1
ATOM 1588 O O . LYS A 1 205 ? -24.193 -21.826 -8.323 1.00 30.12 205 LYS A O 1
ATOM 1593 N N . CYS A 1 206 ? -24.081 -22.745 -6.278 1.00 30.38 206 CYS A N 1
ATOM 1594 C CA . CYS A 1 206 ? -23.129 -23.794 -6.614 1.00 30.38 206 CYS A CA 1
ATOM 1595 C C . CYS A 1 206 ? -23.832 -24.833 -7.501 1.00 30.38 206 CYS A C 1
ATOM 1597 O O . CYS A 1 206 ? -24.157 -25.929 -7.054 1.00 30.38 206 CYS A O 1
ATOM 1599 N N . ASN A 1 207 ? -24.043 -24.522 -8.780 1.00 29.91 207 ASN A N 1
ATOM 1600 C CA . ASN A 1 207 ? -24.164 -25.556 -9.791 1.00 29.91 207 ASN A CA 1
ATOM 1601 C C . ASN A 1 207 ? -22.749 -26.044 -10.065 1.00 29.91 207 ASN A C 1
ATOM 1603 O O . ASN A 1 207 ? -22.067 -25.582 -10.978 1.00 29.91 207 ASN A O 1
ATOM 1607 N N . ILE A 1 208 ? -22.297 -26.985 -9.235 1.00 35.00 208 ILE A N 1
ATOM 1608 C CA . ILE A 1 208 ? -21.151 -27.824 -9.562 1.00 35.00 208 ILE A CA 1
ATOM 1609 C C . ILE A 1 208 ? -21.562 -28.624 -10.800 1.00 35.00 208 ILE A C 1
ATOM 1611 O O . ILE A 1 208 ? -22.077 -29.741 -10.707 1.00 35.00 208 ILE A O 1
ATOM 1615 N N . HIS A 1 209 ? -21.349 -28.061 -11.986 1.00 30.25 209 HIS A N 1
ATOM 1616 C CA . HIS A 1 209 ? -21.296 -28.859 -13.193 1.00 30.25 209 HIS A CA 1
ATOM 1617 C C . HIS A 1 209 ? -20.078 -29.765 -13.042 1.00 30.25 209 HIS A C 1
ATOM 1619 O O . HIS A 1 209 ? -18.933 -29.345 -13.203 1.00 30.25 209 HIS A O 1
ATOM 1625 N N . ARG A 1 210 ? -20.330 -31.029 -12.683 1.00 29.55 210 ARG A N 1
ATOM 1626 C CA . ARG A 1 210 ? -19.360 -32.115 -12.827 1.00 29.55 210 ARG A CA 1
ATOM 1627 C C . ARG A 1 210 ? -18.963 -32.180 -14.300 1.00 29.55 210 ARG A C 1
ATOM 1629 O O . ARG A 1 210 ? -19.580 -32.906 -15.078 1.00 29.55 210 ARG A O 1
ATOM 1636 N N . HIS A 1 211 ? -17.930 -31.445 -14.693 1.00 32.31 211 HIS A N 1
ATOM 1637 C CA . HIS A 1 211 ? -17.244 -31.738 -15.937 1.00 32.31 211 HIS A CA 1
ATOM 1638 C C . HIS A 1 211 ? -16.694 -33.159 -15.818 1.00 32.31 211 HIS A C 1
ATOM 1640 O O . HIS A 1 211 ? -15.944 -33.491 -14.896 1.00 32.31 211 HIS A O 1
ATOM 1646 N N . LYS A 1 212 ? -17.151 -34.037 -16.718 1.00 32.34 212 LYS A N 1
ATOM 1647 C CA . LYS A 1 212 ? -16.630 -35.397 -16.846 1.00 32.34 212 LYS A CA 1
ATOM 1648 C C . LYS A 1 212 ? -15.113 -35.302 -16.988 1.00 32.34 212 LYS A C 1
ATOM 1650 O O . LYS A 1 212 ? -14.623 -34.596 -17.866 1.00 32.34 212 LYS A O 1
ATOM 1655 N N . ARG A 1 213 ? -14.390 -36.018 -16.121 1.00 30.47 213 ARG A N 1
ATOM 1656 C CA . ARG A 1 213 ? -12.934 -36.175 -16.220 1.00 30.47 213 ARG A CA 1
ATOM 1657 C C . ARG A 1 213 ? -12.587 -36.590 -17.657 1.00 30.47 213 ARG A C 1
ATOM 1659 O O . ARG A 1 213 ? -13.233 -37.517 -18.159 1.00 30.47 213 ARG A O 1
ATOM 1666 N N . PRO A 1 214 ? -11.593 -35.974 -18.312 1.00 29.92 214 PRO A N 1
ATOM 1667 C CA . PRO A 1 214 ? -11.079 -36.524 -19.554 1.00 29.92 214 PRO A CA 1
ATOM 1668 C C . PRO A 1 214 ? -10.546 -37.933 -19.266 1.00 29.92 214 PRO A C 1
ATOM 1670 O O . PRO A 1 214 ? -9.784 -38.142 -18.319 1.00 29.92 214 PRO A O 1
ATOM 1673 N N . LYS A 1 215 ? -11.008 -38.919 -20.044 1.00 28.64 215 LYS A N 1
ATOM 1674 C CA . LYS A 1 215 ? -10.451 -40.274 -20.022 1.00 28.64 215 LYS A CA 1
ATOM 1675 C C . LYS A 1 215 ? -8.998 -40.177 -20.480 1.00 28.64 215 LYS A C 1
ATOM 1677 O O . LYS A 1 215 ? -8.737 -39.941 -21.654 1.00 28.64 215 LYS A O 1
ATOM 1682 N N . TRP A 1 216 ? -8.073 -40.340 -19.544 1.00 27.44 216 TRP A N 1
ATOM 1683 C CA . TRP A 1 216 ? -6.666 -40.556 -19.847 1.00 27.44 216 TRP A CA 1
ATOM 1684 C C . TRP A 1 216 ? -6.504 -41.954 -20.450 1.00 27.44 216 TRP A C 1
ATOM 1686 O O . TRP A 1 216 ? -6.750 -42.951 -19.773 1.00 27.44 216 TRP A O 1
ATOM 1696 N N . ASN A 1 217 ? -6.103 -42.021 -21.720 1.00 28.23 217 ASN A N 1
ATOM 1697 C CA . ASN A 1 217 ? -5.554 -43.242 -22.302 1.00 28.23 217 ASN A CA 1
ATOM 1698 C C . ASN A 1 217 ? -4.108 -43.368 -21.814 1.00 28.23 217 ASN A C 1
ATOM 1700 O O . ASN A 1 217 ? -3.319 -42.434 -21.946 1.00 28.23 217 ASN A O 1
ATOM 1704 N N . GLY A 1 218 ? -3.812 -44.494 -21.168 1.00 33.47 218 GLY A N 1
ATOM 1705 C CA . GLY A 1 218 ? -2.584 -44.721 -20.421 1.00 33.47 218 GLY A CA 1
ATOM 1706 C C . GLY A 1 218 ? -1.310 -44.515 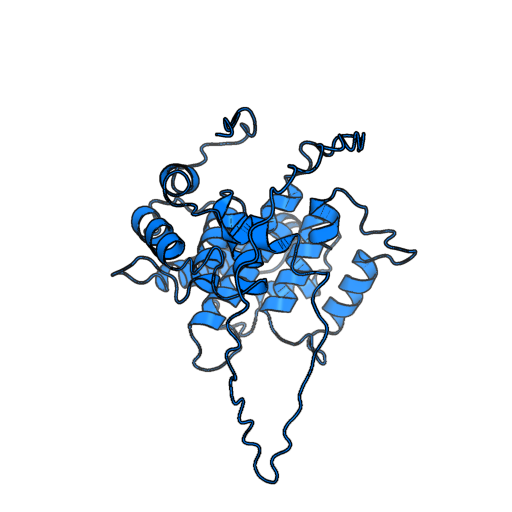-21.238 1.00 33.47 218 GLY A C 1
ATOM 1707 O O . GLY A 1 218 ? -1.118 -45.122 -22.286 1.00 33.47 218 GLY A O 1
ATOM 1708 N N . GLY A 1 219 ? -0.415 -43.707 -20.681 1.00 25.95 219 GLY A N 1
ATOM 1709 C CA . GLY A 1 219 ? 1.003 -43.681 -21.003 1.00 25.95 219 GLY A CA 1
ATOM 1710 C C . GLY A 1 219 ? 1.764 -43.417 -19.709 1.00 25.95 219 GLY A C 1
ATOM 1711 O O . GLY A 1 219 ? 1.761 -42.294 -19.210 1.00 25.95 219 GLY A O 1
ATOM 1712 N N . CYS A 1 220 ? 2.348 -44.460 -19.118 1.00 25.02 220 CYS A N 1
ATOM 1713 C CA . CYS A 1 220 ? 3.205 -44.337 -17.943 1.00 25.02 220 CYS A CA 1
ATOM 1714 C C . CYS A 1 220 ? 4.469 -43.557 -18.326 1.00 25.02 220 CYS A C 1
ATOM 1716 O O . CYS A 1 220 ? 5.312 -44.074 -19.054 1.00 25.02 220 CYS A O 1
ATOM 1718 N N . ILE A 1 221 ? 4.616 -42.327 -17.831 1.00 28.00 221 ILE A N 1
ATOM 1719 C CA . ILE A 1 221 ? 5.908 -41.637 -17.837 1.00 28.00 221 ILE A CA 1
ATOM 1720 C C . ILE A 1 221 ? 6.687 -42.176 -16.638 1.00 28.00 221 ILE A C 1
ATOM 1722 O O . ILE A 1 221 ? 6.282 -41.990 -15.491 1.00 28.00 221 ILE A O 1
ATOM 1726 N N . SER A 1 222 ? 7.778 -42.888 -16.911 1.00 26.73 222 SER A N 1
ATOM 1727 C CA . SER A 1 222 ? 8.719 -43.371 -15.903 1.00 26.73 222 SER A CA 1
ATOM 1728 C C . SER A 1 222 ? 9.206 -42.204 -15.039 1.00 26.73 222 SER A C 1
ATOM 1730 O O . SER A 1 222 ? 9.774 -41.240 -15.551 1.00 26.73 222 SER A O 1
ATOM 1732 N N . ALA A 1 223 ? 8.964 -42.277 -13.729 1.00 26.39 223 ALA A N 1
ATOM 1733 C CA . ALA A 1 223 ? 9.408 -41.272 -12.774 1.00 26.39 223 ALA A CA 1
ATOM 1734 C C . ALA A 1 223 ? 10.943 -41.249 -12.710 1.00 26.39 223 ALA A C 1
ATOM 1736 O O . ALA A 1 223 ? 11.575 -42.219 -12.289 1.00 26.39 223 ALA A O 1
ATOM 1737 N N . LEU A 1 224 ? 11.545 -40.135 -13.129 1.00 22.70 224 LEU A N 1
ATOM 1738 C CA . LEU A 1 224 ? 12.968 -39.877 -12.949 1.00 22.70 224 LEU A CA 1
ATOM 1739 C C . LEU A 1 224 ? 13.202 -39.516 -11.471 1.00 22.70 224 LEU A C 1
ATOM 1741 O O . LEU A 1 224 ? 12.785 -38.455 -11.010 1.00 22.70 224 LEU A O 1
ATOM 1745 N N . TYR A 1 225 ? 13.836 -40.410 -10.711 1.00 22.45 225 TYR A N 1
ATOM 1746 C CA . TYR A 1 225 ? 14.238 -40.142 -9.329 1.00 22.45 225 TYR A CA 1
ATOM 1747 C C . TYR A 1 225 ? 15.460 -39.216 -9.321 1.00 22.45 225 TYR A C 1
ATOM 1749 O O . TYR A 1 225 ? 16.579 -39.651 -9.587 1.00 22.45 225 TYR A O 1
ATOM 1757 N N . LEU A 1 226 ? 15.263 -37.941 -8.985 1.00 21.52 226 LEU A N 1
ATOM 1758 C CA . LEU A 1 226 ? 16.358 -37.041 -8.624 1.00 21.52 226 LEU A CA 1
ATOM 1759 C C . LEU A 1 226 ? 16.605 -37.135 -7.117 1.00 21.52 226 LEU A C 1
ATOM 1761 O O . LEU A 1 226 ? 15.732 -36.836 -6.305 1.00 21.52 226 LEU A O 1
ATOM 1765 N N . ARG A 1 227 ? 17.810 -37.577 -6.746 1.00 22.02 227 ARG A N 1
ATOM 1766 C CA . ARG A 1 227 ? 18.275 -37.658 -5.359 1.00 22.02 227 ARG A CA 1
ATOM 1767 C C . ARG A 1 227 ? 18.985 -36.350 -5.015 1.00 22.02 227 ARG A C 1
ATOM 1769 O O . ARG A 1 227 ? 20.153 -36.175 -5.342 1.00 22.02 227 ARG A O 1
ATOM 1776 N N . THR A 1 228 ? 18.279 -35.413 -4.397 1.00 23.27 228 THR A N 1
ATOM 1777 C CA . THR A 1 228 ? 18.879 -34.153 -3.940 1.00 23.27 228 THR A CA 1
ATOM 1778 C C . THR A 1 228 ? 19.413 -34.313 -2.521 1.00 23.27 228 THR A C 1
ATOM 1780 O O . THR A 1 228 ? 18.660 -34.638 -1.603 1.00 23.27 228 THR A O 1
ATOM 1783 N N . HIS A 1 229 ? 20.711 -34.077 -2.334 1.00 22.44 229 HIS A N 1
ATOM 1784 C CA . HIS A 1 229 ? 21.318 -33.954 -1.012 1.00 22.44 229 HIS A CA 1
ATOM 1785 C C . HIS A 1 229 ? 21.084 -32.535 -0.484 1.00 22.44 229 HIS A C 1
ATOM 1787 O O . HIS A 1 229 ? 21.692 -31.583 -0.965 1.00 22.44 229 HIS A O 1
ATOM 1793 N N . VAL A 1 230 ? 20.201 -32.394 0.504 1.00 24.50 230 VAL A N 1
ATOM 1794 C CA . VAL A 1 230 ? 20.076 -31.162 1.291 1.00 24.50 230 VAL A CA 1
ATOM 1795 C C . VAL A 1 230 ? 21.051 -31.272 2.455 1.00 24.50 230 VAL A C 1
ATOM 1797 O O . VAL A 1 230 ? 20.966 -32.206 3.251 1.00 24.50 230 VAL A O 1
ATOM 1800 N N . THR A 1 231 ? 21.997 -30.339 2.540 1.00 22.75 231 THR A N 1
ATOM 1801 C CA . THR A 1 231 ? 22.945 -30.267 3.657 1.00 22.75 231 THR A CA 1
ATOM 1802 C C . THR A 1 231 ? 22.584 -29.045 4.484 1.00 22.75 231 THR A C 1
ATOM 1804 O O . THR A 1 231 ? 22.769 -27.921 4.029 1.00 22.75 231 THR A O 1
ATOM 1807 N N . ILE A 1 232 ? 22.037 -29.262 5.678 1.00 25.41 232 ILE A N 1
ATOM 1808 C CA . ILE A 1 232 ? 21.833 -28.202 6.666 1.00 25.41 232 ILE A CA 1
ATOM 1809 C C . ILE A 1 232 ? 23.124 -28.124 7.480 1.00 25.41 232 ILE A C 1
ATOM 1811 O O . ILE A 1 232 ? 23.511 -29.098 8.127 1.00 25.41 232 ILE A O 1
ATOM 1815 N N . SER A 1 233 ? 23.816 -26.991 7.407 1.00 24.95 233 SER A N 1
ATOM 1816 C CA . SER A 1 233 ? 24.985 -26.711 8.242 1.00 24.95 233 SER A CA 1
ATOM 1817 C C . SER A 1 233 ? 24.553 -25.793 9.377 1.00 24.95 233 SER A C 1
ATOM 1819 O O . SER A 1 233 ? 24.491 -24.581 9.201 1.00 24.95 233 SER A O 1
ATOM 1821 N N . LEU A 1 234 ? 24.245 -26.375 10.533 1.00 28.44 234 LEU A N 1
ATOM 1822 C CA . LEU A 1 234 ? 24.261 -25.657 11.805 1.00 28.44 234 LEU A CA 1
ATOM 1823 C C . LEU A 1 234 ? 25.652 -25.821 12.439 1.00 28.44 234 LEU A C 1
ATOM 1825 O O . LEU A 1 234 ? 26.331 -26.821 12.167 1.00 28.44 234 LEU A O 1
ATOM 1829 N N . PRO A 1 235 ? 26.116 -24.859 13.255 1.00 36.06 235 PRO A N 1
ATOM 1830 C CA . PRO A 1 235 ? 27.325 -25.053 14.027 1.00 36.06 235 PRO A CA 1
ATOM 1831 C C . PRO A 1 235 ? 27.014 -26.135 15.066 1.00 36.06 235 PRO A C 1
ATOM 1833 O O . PRO A 1 235 ? 26.317 -25.872 16.037 1.00 36.06 235 PRO A O 1
ATOM 1836 N N . ILE A 1 236 ? 27.561 -27.333 14.835 1.00 37.72 236 ILE A N 1
ATOM 1837 C CA . ILE A 1 236 ? 27.498 -28.543 15.673 1.00 37.72 236 ILE A CA 1
ATOM 1838 C C . ILE A 1 236 ? 26.319 -29.485 15.306 1.00 37.72 236 ILE A C 1
ATOM 1840 O O . ILE A 1 236 ? 25.175 -29.284 15.687 1.00 37.72 236 ILE A O 1
ATOM 1844 N N . GLU A 1 237 ? 26.692 -30.549 14.575 1.00 28.95 237 GLU A N 1
ATOM 1845 C CA . GLU A 1 237 ? 25.969 -31.785 14.191 1.00 28.95 237 GLU A CA 1
ATOM 1846 C C . GLU A 1 237 ? 24.964 -31.784 13.013 1.00 28.95 237 GLU A C 1
ATOM 1848 O O . GLU A 1 237 ? 24.073 -30.952 12.877 1.00 28.95 237 GLU A O 1
ATOM 1853 N N . ARG A 1 238 ? 25.131 -32.788 12.127 1.00 28.56 238 ARG A N 1
ATOM 1854 C CA . ARG A 1 238 ? 24.332 -33.043 10.912 1.00 28.56 238 ARG A CA 1
ATOM 1855 C C . ARG A 1 238 ? 23.399 -34.236 11.132 1.00 28.56 238 ARG A C 1
ATOM 1857 O O . ARG A 1 238 ? 23.884 -35.329 11.412 1.00 28.56 238 ARG A O 1
ATOM 1864 N N . TYR A 1 239 ? 22.108 -34.070 10.854 1.00 25.47 239 TYR A N 1
ATOM 1865 C CA . TYR A 1 239 ? 21.143 -35.174 10.782 1.00 25.47 239 TYR A CA 1
ATOM 1866 C C . TYR A 1 239 ? 20.471 -35.212 9.399 1.00 25.47 239 TYR A C 1
ATOM 1868 O O . TYR A 1 239 ? 19.944 -34.188 8.959 1.00 25.47 239 TYR A O 1
ATOM 1876 N N . PRO A 1 240 ? 20.465 -36.355 8.685 1.00 26.91 240 PRO A N 1
ATOM 1877 C CA . PRO A 1 240 ? 19.673 -36.510 7.470 1.00 26.91 240 PRO A CA 1
ATOM 1878 C C . PRO A 1 240 ? 18.228 -36.904 7.813 1.00 26.91 240 PRO A C 1
ATOM 1880 O O . PRO A 1 240 ? 18.000 -37.877 8.530 1.00 26.91 240 PRO A O 1
ATOM 1883 N N . LEU A 1 241 ? 17.245 -36.195 7.252 1.00 26.92 241 LEU A N 1
ATOM 1884 C CA . LEU A 1 241 ? 15.828 -36.573 7.310 1.00 26.92 241 LEU A CA 1
ATOM 1885 C C . LEU A 1 241 ? 15.286 -36.834 5.900 1.00 26.92 241 LEU A C 1
ATOM 1887 O O . LEU A 1 241 ? 15.505 -36.055 4.975 1.00 26.92 241 LEU A O 1
ATOM 1891 N N . LEU A 1 242 ? 14.565 -37.947 5.755 1.00 25.28 242 LEU A N 1
ATOM 1892 C CA . LEU A 1 242 ? 13.837 -38.361 4.555 1.00 25.28 242 LEU A CA 1
ATOM 1893 C C . LEU A 1 242 ? 12.340 -38.244 4.849 1.00 25.28 242 LEU A C 1
ATOM 1895 O O . LEU A 1 242 ? 11.835 -38.945 5.721 1.00 25.28 242 LEU A O 1
ATOM 1899 N N . PHE A 1 243 ? 11.626 -37.395 4.109 1.00 28.92 243 PHE A N 1
ATOM 1900 C CA . PHE A 1 243 ? 10.166 -37.311 4.171 1.00 28.92 243 PHE A CA 1
ATOM 1901 C C . PHE A 1 243 ? 9.550 -37.770 2.850 1.00 28.92 243 PHE A C 1
ATOM 1903 O O . PHE A 1 243 ? 9.887 -37.274 1.776 1.00 28.92 243 PHE A O 1
ATOM 1910 N N . SER A 1 244 ? 8.624 -38.723 2.944 1.00 28.03 244 SER A N 1
ATOM 1911 C CA . SER A 1 244 ? 7.711 -39.106 1.867 1.00 28.03 244 SER A CA 1
ATOM 1912 C C . SER A 1 244 ? 6.281 -38.847 2.339 1.00 28.03 244 SER A C 1
ATOM 1914 O O . SER A 1 244 ? 6.011 -39.042 3.521 1.00 28.03 244 SER A O 1
ATOM 1916 N N . GLN A 1 245 ? 5.398 -38.489 1.397 1.00 27.75 245 GLN A N 1
ATOM 1917 C CA . GLN A 1 245 ? 3.936 -38.294 1.505 1.00 27.75 245 GLN A CA 1
ATOM 1918 C C . GLN A 1 245 ? 3.443 -36.834 1.524 1.00 27.75 245 GLN A C 1
ATOM 1920 O O . GLN A 1 245 ? 2.991 -36.331 2.542 1.00 27.75 245 GLN A O 1
ATOM 1925 N N . VAL A 1 246 ? 3.406 -36.192 0.346 1.00 28.69 246 VAL A N 1
ATOM 1926 C CA . VAL A 1 246 ? 2.514 -35.044 0.054 1.00 28.69 246 VAL A CA 1
ATOM 1927 C C . VAL A 1 246 ? 2.028 -35.136 -1.404 1.00 28.69 246 VAL A C 1
ATOM 1929 O O . VAL A 1 246 ? 2.373 -34.310 -2.241 1.00 28.69 246 VAL A O 1
ATOM 1932 N N . LEU A 1 247 ? 1.282 -36.190 -1.768 1.00 28.55 247 LEU A N 1
ATOM 1933 C CA . LEU A 1 247 ? 0.875 -36.409 -3.173 1.00 28.55 247 LEU A CA 1
ATOM 1934 C C . LEU A 1 247 ? -0.555 -35.941 -3.507 1.00 28.55 247 LEU A C 1
ATOM 1936 O O . LEU A 1 247 ? -0.889 -35.792 -4.678 1.00 28.55 247 LEU A O 1
ATOM 1940 N N . THR A 1 248 ? -1.401 -35.648 -2.518 1.00 25.42 248 THR A N 1
ATOM 1941 C CA . THR A 1 248 ? -2.833 -35.398 -2.784 1.00 25.42 248 THR A CA 1
ATOM 1942 C C . THR A 1 248 ? -3.175 -33.914 -2.979 1.00 25.42 248 THR A C 1
ATOM 1944 O O . THR A 1 248 ? -4.138 -33.600 -3.672 1.00 25.42 248 THR A O 1
ATOM 1947 N N . PHE A 1 249 ? -2.357 -32.985 -2.468 1.00 26.23 249 PHE A N 1
ATOM 1948 C CA . PHE A 1 249 ? -2.554 -31.536 -2.665 1.00 26.23 249 PHE A CA 1
ATOM 1949 C C . PHE A 1 249 ? -1.979 -31.004 -3.993 1.00 26.23 249 PHE A C 1
ATOM 1951 O O . PHE A 1 249 ? -2.399 -29.956 -4.481 1.00 26.23 249 PHE A O 1
ATOM 1958 N N . LEU A 1 250 ? -1.057 -31.743 -4.621 1.00 30.50 250 LEU A N 1
ATOM 1959 C CA . LEU A 1 250 ? -0.348 -31.306 -5.831 1.00 30.50 250 LEU A CA 1
ATOM 1960 C C . LEU A 1 250 ? -1.221 -31.311 -7.100 1.00 30.50 250 LEU A C 1
ATOM 1962 O O . LEU A 1 250 ? -0.959 -30.545 -8.026 1.00 30.50 250 LEU A O 1
ATOM 1966 N N . LEU A 1 251 ? -2.280 -32.127 -7.148 1.00 29.45 251 LEU A N 1
ATOM 1967 C CA . LEU A 1 251 ? -3.033 -32.376 -8.386 1.00 29.45 251 LEU A CA 1
ATOM 1968 C C . LEU A 1 251 ? -3.923 -31.206 -8.841 1.00 29.45 251 LEU A C 1
ATOM 1970 O O . LEU A 1 251 ? -4.150 -31.068 -10.040 1.00 29.45 251 LEU A O 1
ATOM 1974 N N . ASN A 1 252 ? -4.372 -30.327 -7.937 1.00 29.55 252 ASN A N 1
ATOM 1975 C CA . ASN A 1 252 ? -5.077 -29.099 -8.341 1.00 29.55 252 ASN A CA 1
ATOM 1976 C C . ASN A 1 252 ? -4.116 -27.983 -8.787 1.00 29.55 252 ASN A C 1
ATOM 1978 O O . ASN A 1 252 ? -4.498 -27.123 -9.576 1.00 29.55 252 ASN A O 1
ATOM 1982 N N . PHE A 1 253 ? -2.855 -28.010 -8.345 1.00 37.69 253 PHE A N 1
ATOM 1983 C CA . PHE A 1 253 ? -1.890 -26.937 -8.610 1.00 37.69 253 PHE A CA 1
ATOM 1984 C C . PHE A 1 253 ? -1.120 -27.096 -9.925 1.00 37.69 253 PHE A C 1
ATOM 1986 O O . PHE A 1 253 ? -0.704 -26.097 -10.514 1.00 37.69 253 PHE A O 1
ATOM 1993 N N . SER A 1 254 ? -0.990 -28.316 -10.456 1.00 33.00 254 SER A N 1
ATOM 1994 C CA . SER A 1 254 ? -0.424 -28.539 -11.797 1.00 33.00 254 SER A CA 1
ATOM 1995 C C . SER A 1 254 ? -1.187 -27.798 -12.906 1.00 33.00 254 SER A C 1
ATOM 1997 O O . SER A 1 254 ? -0.608 -27.508 -13.950 1.00 33.00 254 SER A O 1
ATOM 1999 N N . LEU A 1 255 ? -2.459 -27.446 -12.680 1.00 34.25 255 LEU A N 1
ATOM 2000 C CA . LEU A 1 255 ? -3.279 -26.716 -13.649 1.00 34.25 255 LEU A CA 1
ATOM 2001 C C . LEU A 1 255 ? -2.890 -25.232 -13.773 1.00 34.25 255 LEU A C 1
ATOM 2003 O O . LEU A 1 255 ? -2.958 -24.694 -14.876 1.00 34.25 255 LEU A O 1
ATOM 2007 N N . LEU A 1 256 ? -2.401 -24.588 -12.704 1.00 39.34 256 LEU A N 1
ATOM 2008 C CA . LEU A 1 256 ? -1.916 -23.197 -12.760 1.00 39.34 256 LEU A CA 1
ATOM 2009 C C . LEU A 1 256 ? -0.516 -23.085 -13.391 1.00 39.34 256 LEU A C 1
ATOM 2011 O O . LEU A 1 256 ? -0.214 -22.086 -14.038 1.00 39.34 256 LEU A O 1
ATOM 2015 N N . LYS A 1 257 ? 0.310 -24.138 -13.300 1.00 41.59 257 LYS A N 1
ATOM 2016 C CA . LYS A 1 257 ? 1.687 -24.166 -13.838 1.00 41.59 257 LYS A CA 1
ATOM 2017 C C . LYS A 1 257 ? 1.797 -24.118 -15.369 1.00 41.59 257 LYS A C 1
ATOM 2019 O O . LYS A 1 257 ? 2.894 -23.974 -15.899 1.00 41.59 257 LYS A O 1
ATOM 2024 N N . THR A 1 258 ? 0.691 -24.244 -16.103 1.00 39.88 258 THR A N 1
ATOM 2025 C CA . THR A 1 258 ? 0.722 -24.372 -17.573 1.00 39.88 258 THR A CA 1
ATOM 2026 C C . THR A 1 258 ? 0.428 -23.079 -18.337 1.00 39.88 258 THR A C 1
ATOM 2028 O O . THR A 1 258 ? 0.525 -23.078 -19.564 1.00 39.88 258 THR A O 1
ATOM 2031 N N . ARG A 1 259 ? 0.110 -21.959 -17.665 1.00 49.25 259 ARG A N 1
ATOM 2032 C CA . ARG A 1 259 ? -0.309 -20.719 -18.347 1.00 49.25 259 ARG A CA 1
ATOM 2033 C C . ARG A 1 259 ? 0.707 -19.580 -18.217 1.00 49.25 259 ARG A C 1
ATOM 2035 O O . ARG A 1 259 ? 1.047 -19.130 -17.126 1.00 49.25 259 ARG A O 1
ATOM 2042 N N . ARG A 1 260 ? 1.176 -19.096 -19.373 1.00 52.06 260 ARG A N 1
ATOM 2043 C CA . ARG A 1 260 ? 2.015 -17.894 -19.526 1.00 52.06 260 ARG A CA 1
ATOM 2044 C C . ARG A 1 260 ? 1.133 -16.675 -19.808 1.00 52.06 260 ARG A C 1
ATOM 2046 O O . ARG A 1 260 ? 0.369 -16.694 -20.767 1.00 52.06 260 ARG A O 1
ATOM 2053 N N . TRP A 1 261 ? 1.307 -15.595 -19.049 1.00 53.81 261 TRP A N 1
ATOM 2054 C CA . TRP A 1 261 ? 0.483 -14.370 -19.110 1.00 53.81 261 TRP A CA 1
ATOM 2055 C C . TRP A 1 261 ? 1.002 -13.319 -20.114 1.00 53.81 261 TRP A C 1
ATOM 2057 O O . TRP A 1 261 ? 0.946 -12.119 -19.867 1.00 53.81 261 TRP A O 1
ATOM 2067 N N . LYS A 1 262 ? 1.589 -13.755 -21.236 1.00 48.69 262 LYS A N 1
ATOM 2068 C CA . LYS A 1 262 ? 2.596 -12.954 -21.959 1.00 48.69 262 LYS A CA 1
ATOM 2069 C C . LYS A 1 262 ? 2.100 -11.809 -22.855 1.00 48.69 262 LYS A C 1
ATOM 2071 O O . LYS A 1 262 ? 2.953 -11.046 -23.290 1.00 48.69 262 LYS A O 1
ATOM 2076 N N . THR A 1 263 ? 0.808 -11.659 -23.162 1.00 46.62 263 THR A N 1
ATOM 2077 C CA . THR A 1 263 ? 0.408 -10.740 -24.257 1.00 46.62 263 THR A CA 1
ATOM 2078 C C . THR A 1 263 ? -0.683 -9.708 -23.963 1.00 46.62 263 THR A C 1
ATOM 2080 O O . THR A 1 263 ? -0.730 -8.722 -24.686 1.00 46.62 263 THR A O 1
ATOM 2083 N N . TYR A 1 264 ? -1.515 -9.848 -22.922 1.00 46.53 264 TYR A N 1
ATOM 2084 C CA . TYR A 1 264 ? -2.682 -8.954 -22.731 1.00 46.53 264 TYR A CA 1
ATOM 2085 C C . TYR A 1 264 ? -2.618 -8.007 -21.522 1.00 46.53 264 TYR A C 1
ATOM 2087 O O . TYR A 1 264 ? -3.277 -6.970 -21.526 1.00 46.53 264 TYR A O 1
ATOM 2095 N N . VAL A 1 265 ? -1.806 -8.324 -20.514 1.00 54.19 265 VAL A N 1
ATOM 2096 C CA . VAL A 1 265 ? -1.698 -7.547 -19.264 1.00 54.19 265 VAL A CA 1
ATOM 2097 C C . VAL A 1 265 ? -1.065 -6.146 -19.450 1.00 54.19 265 VAL A C 1
ATOM 2099 O O . VAL A 1 265 ? -1.607 -5.191 -18.893 1.00 54.19 265 VAL A O 1
ATOM 2102 N N . PRO A 1 266 ? 0.007 -5.952 -20.258 1.00 51.12 266 PRO A N 1
ATOM 2103 C CA . PRO A 1 266 ? 0.742 -4.677 -20.293 1.00 51.12 266 PRO A CA 1
ATOM 2104 C C . PRO A 1 266 ? -0.095 -3.472 -20.731 1.00 51.12 266 PRO A C 1
ATOM 2106 O O . PRO A 1 266 ? -0.053 -2.413 -20.118 1.00 51.12 266 PRO A O 1
ATOM 2109 N N . SER A 1 267 ? -0.903 -3.637 -21.776 1.00 52.72 267 SER A N 1
ATOM 2110 C CA . SER A 1 267 ? -1.667 -2.545 -22.389 1.00 52.72 267 SER A CA 1
ATOM 2111 C C . SER A 1 267 ? -2.960 -2.183 -21.653 1.00 52.72 267 SER A C 1
ATOM 2113 O O . SER A 1 267 ? -3.608 -1.201 -22.020 1.00 52.72 267 SER A O 1
ATOM 2115 N N . TYR A 1 268 ? -3.394 -2.991 -20.683 1.00 59.12 268 TYR A N 1
ATOM 2116 C CA . TYR A 1 268 ? -4.624 -2.736 -19.929 1.00 59.12 268 TYR A CA 1
ATOM 2117 C C . TYR A 1 268 ? -4.323 -2.068 -18.584 1.00 59.12 268 TYR A C 1
ATOM 2119 O O . TYR A 1 268 ? -4.937 -1.051 -18.285 1.00 59.12 268 TYR A O 1
ATOM 2127 N N . CYS A 1 269 ? -3.317 -2.541 -17.838 1.00 62.56 269 CYS A N 1
ATOM 2128 C CA . CYS A 1 269 ? -2.975 -1.938 -16.544 1.00 62.56 269 CYS A CA 1
ATOM 2129 C C . CYS A 1 269 ? -2.315 -0.553 -16.668 1.00 62.56 269 CYS A C 1
ATOM 2131 O O . CYS A 1 269 ? -2.417 0.246 -15.747 1.00 62.56 269 CYS A O 1
ATOM 2133 N N . CYS A 1 270 ? -1.655 -0.254 -17.795 1.00 69.62 270 CYS A N 1
ATOM 2134 C CA . CYS A 1 270 ? -0.990 1.036 -18.025 1.00 69.62 270 CYS A CA 1
ATOM 2135 C C . CYS A 1 270 ? -1.892 2.107 -18.667 1.00 69.62 270 CYS A C 1
ATOM 2137 O O . CYS A 1 270 ? -1.394 3.152 -19.082 1.00 69.62 270 CYS A O 1
ATOM 2139 N N . ARG A 1 271 ? -3.203 1.862 -18.811 1.00 64.44 271 ARG A N 1
ATOM 2140 C CA . ARG A 1 271 ? -4.139 2.887 -19.293 1.00 64.44 271 ARG A CA 1
ATOM 2141 C C . ARG A 1 271 ? -4.694 3.687 -18.123 1.00 64.44 271 ARG A C 1
ATOM 2143 O O . ARG A 1 271 ? -5.068 3.121 -17.101 1.00 64.44 271 ARG A O 1
ATOM 2150 N N . LYS A 1 272 ? -4.769 5.005 -18.307 1.00 48.44 272 LYS A N 1
ATOM 2151 C CA . LYS A 1 272 ? -5.407 5.924 -17.366 1.00 48.44 272 LYS A CA 1
ATOM 2152 C C . LYS A 1 272 ? -6.853 5.479 -17.135 1.00 48.44 272 LYS A C 1
ATOM 2154 O O . LYS A 1 272 ? -7.616 5.346 -18.092 1.00 48.44 272 LYS A O 1
ATOM 2159 N N . VAL A 1 273 ? -7.206 5.204 -15.882 1.00 46.41 273 VAL A N 1
ATOM 2160 C CA . VAL A 1 273 ? -8.596 4.949 -15.493 1.00 46.41 273 VAL A CA 1
ATOM 2161 C C . VAL A 1 273 ? -9.257 6.314 -15.339 1.00 46.41 273 VAL A C 1
ATOM 2163 O O . VAL A 1 273 ? -9.263 6.905 -14.261 1.00 46.41 273 VAL A O 1
ATOM 2166 N N . ASP A 1 274 ? -9.743 6.864 -16.448 1.00 30.30 274 ASP A N 1
ATOM 2167 C CA . ASP A 1 274 ? -10.539 8.086 -16.422 1.00 30.30 274 ASP A CA 1
ATOM 2168 C C . ASP A 1 274 ? -11.912 7.777 -15.805 1.00 30.30 274 ASP A C 1
ATOM 2170 O O . ASP A 1 274 ? -12.827 7.327 -16.485 1.00 30.30 274 ASP A O 1
ATOM 2174 N N . GLY A 1 275 ? -12.059 8.048 -14.507 1.00 28.98 275 GLY A N 1
ATOM 2175 C CA . GLY A 1 275 ? -13.361 8.196 -13.859 1.00 28.98 275 GLY A CA 1
ATOM 2176 C C . GLY A 1 275 ? -14.134 6.904 -13.564 1.00 28.98 275 GLY A C 1
ATOM 2177 O O . GLY A 1 275 ? -13.922 5.833 -14.116 1.00 28.98 275 GLY A O 1
ATOM 2178 N N . VAL A 1 276 ? -15.035 7.032 -12.597 1.00 35.38 276 VAL A N 1
ATOM 2179 C CA . VAL A 1 276 ? -15.894 5.988 -12.034 1.00 35.38 276 VAL A CA 1
ATOM 2180 C C . VAL A 1 276 ? -16.714 5.266 -13.112 1.00 35.38 276 VAL A C 1
ATOM 2182 O O . VAL A 1 276 ? -17.514 5.895 -13.796 1.00 35.38 276 VAL A O 1
ATOM 2185 N N . GLY A 1 277 ? -16.603 3.934 -13.138 1.00 31.98 277 GLY A N 1
ATOM 2186 C CA . GLY A 1 277 ? -17.610 3.030 -13.698 1.00 31.98 277 GLY A CA 1
ATOM 2187 C C . GLY A 1 277 ? -17.328 2.527 -15.109 1.00 31.98 277 GLY A C 1
ATOM 2188 O O . GLY A 1 277 ? -17.783 3.132 -16.062 1.00 31.98 277 GLY A O 1
ATOM 2189 N N . ASP A 1 278 ? -16.651 1.380 -15.216 1.00 26.27 278 ASP A N 1
ATOM 2190 C CA . ASP A 1 278 ? -16.968 0.334 -16.204 1.00 26.27 278 ASP A CA 1
ATOM 2191 C C . ASP A 1 278 ? -16.206 -0.959 -15.865 1.00 26.27 278 ASP A C 1
ATOM 2193 O O . ASP A 1 278 ? -15.321 -1.439 -16.571 1.00 26.27 278 ASP A O 1
ATOM 2197 N N . ALA A 1 279 ? -16.584 -1.572 -14.741 1.00 33.28 279 ALA A N 1
ATOM 2198 C CA . ALA A 1 279 ? -16.380 -3.003 -14.536 1.00 33.28 279 ALA A CA 1
ATOM 2199 C C . ALA A 1 279 ? -17.522 -3.766 -15.231 1.00 33.28 279 ALA A C 1
ATOM 2201 O O . ALA A 1 279 ? -18.347 -4.400 -14.579 1.00 33.28 279 ALA A O 1
ATOM 2202 N N . ALA A 1 280 ? -17.621 -3.669 -16.556 1.00 33.62 280 ALA A N 1
ATOM 2203 C CA . ALA A 1 280 ? -18.572 -4.458 -17.328 1.00 33.62 280 ALA A CA 1
ATOM 2204 C C . ALA A 1 280 ? -18.028 -4.737 -18.733 1.00 33.62 280 ALA A C 1
ATOM 2206 O O . ALA A 1 280 ? -17.658 -3.832 -19.469 1.00 33.62 280 ALA A O 1
ATOM 2207 N N . ASN A 1 281 ? -18.039 -6.020 -19.103 1.00 27.47 281 ASN A N 1
ATOM 2208 C CA . ASN A 1 281 ? -17.726 -6.574 -20.425 1.00 27.47 281 ASN A CA 1
ATOM 2209 C C . ASN A 1 281 ? -16.251 -6.671 -20.833 1.00 27.47 281 ASN A C 1
ATOM 2211 O O . ASN A 1 281 ? -15.826 -6.169 -21.868 1.00 27.47 281 ASN A O 1
ATOM 2215 N N . SER A 1 282 ? -15.512 -7.528 -20.136 1.00 29.14 282 SER A N 1
ATOM 2216 C CA . SER A 1 282 ? -14.495 -8.353 -20.793 1.00 29.14 282 SER A CA 1
ATOM 2217 C C . SER A 1 282 ? -14.919 -9.819 -20.733 1.00 29.14 282 SER A C 1
ATOM 2219 O O . SER A 1 282 ? -14.486 -10.617 -19.906 1.00 29.14 282 SER A O 1
ATOM 2221 N N . SER A 1 283 ? -15.806 -10.187 -21.659 1.00 25.08 283 SER A N 1
ATOM 2222 C CA . SER A 1 283 ? -15.967 -11.566 -22.112 1.00 25.08 283 SER A CA 1
ATOM 2223 C C . SER A 1 283 ? -14.636 -12.044 -22.701 1.00 25.08 283 SER A C 1
ATOM 2225 O O . SER A 1 283 ? -14.379 -11.904 -23.896 1.00 25.08 283 SER A O 1
ATOM 2227 N N . LEU A 1 284 ? -13.763 -12.570 -21.844 1.00 28.20 284 LEU A N 1
ATOM 2228 C CA . LEU A 1 284 ? -12.574 -13.305 -22.250 1.00 28.20 284 LEU A CA 1
ATOM 2229 C C . LEU A 1 284 ? -13.033 -14.636 -22.847 1.00 28.20 284 LEU A C 1
ATOM 2231 O O . LEU A 1 284 ? -13.452 -15.554 -22.142 1.00 28.20 284 LEU A O 1
ATOM 2235 N N . PHE A 1 285 ? -12.996 -14.699 -24.176 1.00 23.69 285 PHE A N 1
ATOM 2236 C CA . PHE A 1 285 ? -13.089 -15.937 -24.932 1.00 23.69 285 PHE A CA 1
ATOM 2237 C C . PHE A 1 285 ? -11.981 -16.886 -24.466 1.00 23.69 285 PHE A C 1
ATOM 2239 O O . PHE A 1 285 ? -10.794 -16.574 -24.553 1.00 23.69 285 PHE A O 1
ATOM 2246 N N . TRP A 1 286 ? -12.393 -18.044 -23.958 1.00 27.45 286 TRP A N 1
ATOM 2247 C CA . TRP A 1 286 ? -11.515 -19.150 -23.607 1.00 27.45 286 TRP A CA 1
ATOM 2248 C C . TRP A 1 286 ? -11.286 -19.994 -24.863 1.00 27.45 286 TRP A C 1
ATOM 2250 O O . TRP A 1 286 ? -12.226 -20.614 -25.361 1.00 27.45 286 TRP A O 1
ATOM 2260 N N . LEU A 1 287 ? -10.050 -20.014 -25.361 1.00 27.03 287 LEU A N 1
ATOM 2261 C CA . LEU A 1 287 ? -9.522 -21.081 -26.214 1.00 27.03 287 LEU A CA 1
ATOM 2262 C C . LEU A 1 287 ? -8.377 -21.769 -25.468 1.00 27.03 287 LEU A C 1
ATOM 2264 O O . LEU A 1 287 ? -7.576 -21.045 -24.830 1.00 27.03 287 LEU A O 1
#

Foldseek 3Di:
DLVCLVLPHQQCCPPPDNNLVVLQVLLVPPPDDVNHFLLNLLLSLLVCLLNVHQHDQVSLLCLLCAPHVVALQDGDDPPPQLVSLSSLLSSLLSLLSCVVNCVVSVRPCSVVSSVRSLVSLQVQQDPPQQANHALLSRLSNLQSCVSVLPALVSGVLLRSVQSSLVCDDLLANPDDVSRVSNVCVLVLHHSSCSSVPPDDPDPPPPPPPPPPDPDDDDDDDPDDDDDDDDWDDDPDDTDDDDDDDDDPVCVVVNVSSPDRSNPDRSVPSNDRPPDDDDPDDPPPDDD

Radius of gyration: 21.85 Å; chains: 1; bounding box: 54×60×48 Å

InterPro domains:
  IPR002157 Cobalamin (vitamin B12)-binding protein [PF01122] (2-187)
  IPR008930 Terpenoid cyclases/protein prenyltransferase alpha-alpha toroid [SSF48239] (81-177)
  IPR051588 Eukaryotic Cobalamin Transport [PTHR10559] (1-201)

Secondary structure (DSSP, 8-state):
-HHHHTTT--SS-BTTB-HHHHHHHHHHH-SBTTB-SHHHHHHHHHHHHHTT----HHHHHHHHH-S-SS-TT--SSTT-HHHHHHHHHHHHHHHHHTHHHHHHHT-TTHHHHHHHHHHHHHHTS-TTT--SSSHHHHHHHHHHHHHTT--TTTTTHHHHHHHHHHT-BTTBSSSHHHHHHHHHHHTT--GGGGGG--S-----------PPPP--------------------SS-----------SSHHHHTTGGG---TTTSHHHHTS---SS-----------